Protein AF-A0A261AV90-F1 (afdb_monomer_lite)

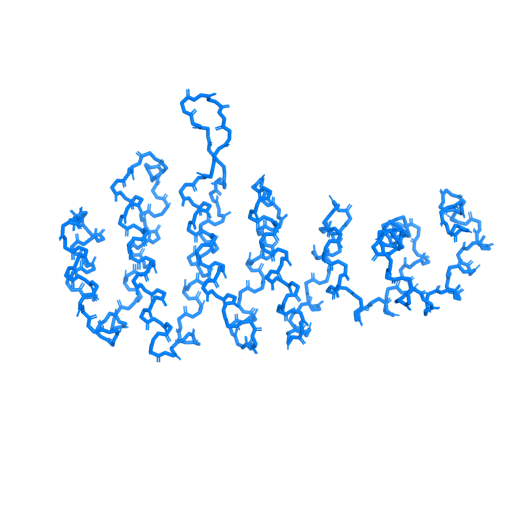Foldseek 3Di:
DPVLLCCCLPVLPLVCLVVLLVDALVSLVPDVPVSLVSLLVLLPDPCNQVDPSSLSSNVSNLVSNLVSCVVVVPCLVCLLSLLVSLLSLLVDAQWDQDPVRDTDGTSSVVSNLSSLVSLLVVLQDQSSCLSNVVSLLSQCPHPDPVSVVSSLVSVLSSLVRHLVSCVVVVVSLLVSVLVPPLSSVSSCLVVVVVCLVVCPPLVCVVSVLSNQVSCVVVVNCVSCPSNLVSLVVLLPDPSCPVCNVSSVD

Structure (mmCIF, N/CA/C/O backbone):
data_AF-A0A261AV90-F1
#
_entry.id   AF-A0A261AV90-F1
#
loop_
_atom_site.group_PDB
_atom_site.id
_atom_site.type_symbol
_atom_site.label_atom_id
_atom_site.label_alt_id
_atom_site.label_comp_id
_atom_site.label_asym_id
_atom_site.label_entity_id
_atom_site.label_seq_id
_atom_site.pdbx_PDB_ins_code
_atom_site.Cartn_x
_atom_site.Cartn_y
_atom_site.Cartn_z
_atom_site.occupancy
_atom_site.B_iso_or_equiv
_atom_site.auth_seq_id
_atom_site.auth_comp_id
_atom_site.auth_asym_id
_atom_site.auth_atom_id
_atom_site.pdbx_PDB_model_num
ATOM 1 N N . MET A 1 1 ? 6.396 -7.176 -24.134 1.00 81.56 1 MET A N 1
ATOM 2 C CA . MET A 1 1 ? 6.783 -6.030 -23.289 1.00 81.56 1 MET A CA 1
ATOM 3 C C . MET A 1 1 ? 7.301 -4.964 -24.233 1.00 81.56 1 MET A C 1
ATOM 5 O O . MET A 1 1 ? 8.037 -5.323 -25.149 1.00 81.56 1 MET A O 1
ATOM 9 N N . HIS A 1 2 ? 6.942 -3.688 -24.060 1.00 88.69 2 HIS A N 1
ATOM 10 C CA . HIS A 1 2 ? 7.476 -2.623 -24.920 1.00 88.69 2 HIS A CA 1
ATOM 11 C C . HIS A 1 2 ? 9.018 -2.593 -24.867 1.00 88.69 2 HIS A C 1
ATOM 13 O O . HIS A 1 2 ? 9.608 -2.718 -23.793 1.00 88.69 2 HIS A O 1
ATOM 19 N N . TYR A 1 3 ? 9.695 -2.405 -26.005 1.00 90.38 3 TYR A N 1
ATOM 20 C CA . TYR A 1 3 ? 11.158 -2.551 -26.076 1.00 90.38 3 TYR A CA 1
ATOM 21 C C . TYR A 1 3 ? 11.912 -1.585 -25.141 1.00 90.38 3 TYR A C 1
ATOM 23 O O . TYR A 1 3 ? 12.926 -1.963 -24.561 1.00 90.38 3 TYR A O 1
ATOM 31 N N . LEU A 1 4 ? 11.404 -0.360 -24.935 1.00 91.69 4 LEU A N 1
ATOM 32 C CA . LEU A 1 4 ? 11.990 0.603 -23.986 1.00 91.69 4 LEU A CA 1
ATOM 33 C C . LEU A 1 4 ? 11.856 0.153 -22.524 1.00 91.69 4 LEU A C 1
ATOM 35 O O . LEU A 1 4 ? 12.792 0.348 -21.751 1.00 91.69 4 LEU A O 1
ATOM 39 N N . LEU A 1 5 ? 10.739 -0.491 -22.158 1.00 91.75 5 LEU A N 1
ATOM 40 C CA . LEU A 1 5 ? 10.582 -1.101 -20.833 1.00 91.75 5 LEU A CA 1
ATOM 41 C C . LEU A 1 5 ? 11.574 -2.250 -20.663 1.00 91.75 5 LEU A C 1
ATOM 43 O O . LEU A 1 5 ? 12.240 -2.321 -19.639 1.00 91.75 5 LEU A O 1
ATOM 47 N N . SER A 1 6 ? 11.756 -3.077 -21.695 1.00 92.31 6 SER A N 1
ATOM 48 C CA . SER A 1 6 ? 12.749 -4.156 -21.672 1.00 92.31 6 SER A CA 1
ATOM 49 C C . SER A 1 6 ? 14.182 -3.627 -21.520 1.00 92.31 6 SER A C 1
ATOM 51 O O . SER A 1 6 ? 14.956 -4.156 -20.726 1.00 92.31 6 SER A O 1
ATOM 53 N N . ARG A 1 7 ? 14.548 -2.533 -22.202 1.00 93.00 7 ARG A N 1
ATOM 54 C CA . ARG A 1 7 ? 15.871 -1.896 -22.044 1.00 93.00 7 ARG A CA 1
ATOM 55 C C . ARG A 1 7 ? 16.085 -1.325 -20.638 1.00 93.00 7 ARG A C 1
ATOM 57 O O . ARG A 1 7 ? 17.188 -1.425 -20.106 1.00 93.00 7 ARG A O 1
ATOM 64 N N . LEU A 1 8 ? 15.051 -0.768 -20.009 1.00 93.31 8 LEU A N 1
ATOM 65 C CA . LEU A 1 8 ? 15.139 -0.325 -18.613 1.00 93.31 8 LEU A CA 1
ATOM 66 C C . LEU A 1 8 ? 15.245 -1.513 -17.652 1.00 93.31 8 LEU A C 1
ATOM 68 O O . LEU A 1 8 ? 16.189 -1.582 -16.868 1.00 93.31 8 LEU A O 1
ATOM 72 N N . LEU A 1 9 ? 14.319 -2.465 -17.748 1.00 93.12 9 LEU A N 1
ATOM 73 C CA . LEU A 1 9 ? 14.183 -3.575 -16.807 1.00 93.12 9 LEU A CA 1
ATOM 74 C C . LEU A 1 9 ? 15.261 -4.642 -16.953 1.00 93.12 9 LEU A C 1
ATOM 76 O O . LEU A 1 9 ? 15.616 -5.240 -15.954 1.00 93.12 9 LEU A O 1
ATOM 80 N N . HIS A 1 10 ? 15.826 -4.875 -18.135 1.00 93.81 10 HIS A N 1
ATOM 81 C CA . HIS A 1 10 ? 16.851 -5.911 -18.320 1.00 93.81 10 HIS A CA 1
ATOM 82 C C . HIS A 1 10 ? 18.255 -5.336 -18.493 1.00 93.81 10 HIS A C 1
ATOM 84 O O . HIS A 1 10 ? 19.224 -5.950 -18.063 1.00 93.81 10 HIS A O 1
ATOM 90 N N . GLN A 1 11 ? 18.383 -4.154 -19.103 1.00 93.56 11 GLN A N 1
ATOM 91 C CA . GLN A 1 11 ? 19.690 -3.568 -19.432 1.00 93.56 11 GLN A CA 1
ATOM 92 C C . GLN A 1 11 ? 20.042 -2.348 -18.574 1.00 93.56 11 GLN A C 1
ATOM 94 O O . GLN A 1 11 ? 21.123 -1.789 -18.745 1.00 93.56 11 GLN A O 1
ATOM 99 N N . ARG A 1 12 ? 19.149 -1.915 -17.670 1.00 95.62 12 ARG A N 1
ATOM 100 C CA . ARG A 1 12 ? 19.352 -0.760 -16.776 1.00 95.62 12 ARG A CA 1
ATOM 101 C C . ARG A 1 12 ? 19.681 0.547 -17.504 1.00 95.62 12 ARG A C 1
ATOM 103 O O . ARG A 1 12 ? 20.342 1.436 -16.969 1.00 95.62 12 ARG A O 1
ATOM 110 N N . GLN A 1 13 ? 19.209 0.689 -18.740 1.00 93.62 13 GLN A N 1
ATOM 111 C CA . GLN A 1 13 ? 19.537 1.832 -19.590 1.00 93.62 13 GLN A CA 1
ATOM 112 C C . GLN A 1 13 ? 18.653 3.042 -19.279 1.00 93.62 13 GLN A C 1
ATOM 114 O O . GLN A 1 13 ? 17.671 3.307 -19.963 1.00 93.62 13 GLN A O 1
ATOM 119 N N . LEU A 1 14 ? 19.017 3.806 -18.248 1.00 94.00 14 LEU A N 1
ATOM 120 C CA . LEU A 1 14 ? 18.245 4.967 -17.780 1.00 94.00 14 LEU A CA 1
ATOM 121 C C . LEU A 1 14 ? 18.067 6.073 -18.834 1.00 94.00 14 LEU A C 1
ATOM 123 O O . LEU A 1 14 ? 17.081 6.809 -18.792 1.00 94.00 14 LEU A O 1
ATOM 127 N N . ASN A 1 15 ? 18.974 6.179 -19.809 1.00 92.69 15 ASN A N 1
ATOM 128 C CA . ASN A 1 15 ? 18.906 7.177 -20.882 1.00 92.69 15 ASN A CA 1
ATOM 129 C C . ASN A 1 15 ? 17.676 7.022 -21.796 1.00 92.69 15 ASN A C 1
ATOM 131 O O . ASN A 1 15 ? 17.306 7.972 -22.483 1.00 92.69 15 ASN A O 1
ATOM 135 N N . VAL A 1 16 ? 17.021 5.857 -21.800 1.00 92.50 16 VAL A N 1
ATOM 136 C CA . VAL A 1 16 ? 15.813 5.626 -22.606 1.00 92.50 16 VAL A CA 1
ATOM 137 C C . VAL A 1 16 ? 14.524 6.075 -21.911 1.00 92.50 16 VAL A C 1
ATOM 139 O O . VAL A 1 16 ? 13.461 6.058 -22.529 1.00 92.50 16 VAL A O 1
ATOM 142 N N . SER A 1 17 ? 14.603 6.504 -20.647 1.00 91.62 17 SER A N 1
ATOM 143 C CA . SER A 1 17 ? 13.450 6.948 -19.853 1.00 91.62 17 SER A CA 1
ATOM 144 C C . SER A 1 17 ? 12.681 8.088 -20.521 1.00 91.62 17 SER A C 1
ATOM 146 O O . SER A 1 17 ? 11.469 7.989 -20.676 1.00 91.62 17 SER A O 1
ATOM 148 N N . ALA A 1 18 ? 13.371 9.117 -21.021 1.00 91.38 18 ALA A N 1
ATOM 149 C CA . ALA A 1 18 ? 12.735 10.237 -21.717 1.00 91.38 18 ALA A CA 1
ATOM 150 C C . ALA A 1 18 ? 11.929 9.783 -22.948 1.00 91.38 18 ALA A C 1
ATOM 152 O O . ALA A 1 18 ? 10.829 10.270 -23.189 1.00 91.38 18 ALA A O 1
ATOM 153 N N . GLN A 1 19 ? 12.444 8.802 -23.697 1.00 92.75 19 GLN A N 1
ATOM 154 C CA . GLN A 1 19 ? 11.728 8.228 -24.839 1.00 92.75 19 GLN A CA 1
ATOM 155 C C . GLN A 1 19 ? 10.510 7.421 -24.383 1.00 92.75 19 GLN A C 1
ATOM 157 O O . GLN A 1 19 ? 9.462 7.495 -25.017 1.00 92.75 19 GLN A O 1
ATOM 162 N N . LEU A 1 20 ? 10.621 6.691 -23.267 1.00 92.44 20 LEU A N 1
ATOM 163 C CA . LEU A 1 20 ? 9.521 5.900 -22.714 1.00 92.44 20 LEU A CA 1
ATOM 164 C C . LEU A 1 20 ? 8.314 6.774 -22.340 1.00 92.44 20 LEU A C 1
ATOM 166 O O . LEU A 1 20 ? 7.176 6.351 -22.538 1.00 92.44 20 LEU A O 1
ATOM 170 N N . PHE A 1 21 ? 8.538 7.989 -21.834 1.00 92.44 21 PHE A N 1
ATOM 171 C CA . PHE A 1 21 ? 7.447 8.912 -21.502 1.00 92.44 21 PHE A CA 1
ATOM 172 C C . PHE A 1 21 ? 6.707 9.463 -22.730 1.00 92.44 21 PHE A C 1
ATOM 174 O O . PHE A 1 21 ? 5.552 9.857 -22.590 1.00 92.44 21 PHE A O 1
ATOM 181 N N . ASN A 1 22 ? 7.312 9.406 -23.920 1.00 93.00 22 ASN A N 1
ATOM 182 C CA . ASN A 1 22 ? 6.669 9.787 -25.182 1.00 93.00 22 ASN A CA 1
ATOM 183 C C . ASN A 1 22 ? 5.894 8.633 -25.847 1.00 93.00 22 ASN A C 1
ATOM 185 O O . ASN A 1 22 ? 5.161 8.866 -26.806 1.00 93.00 22 ASN A O 1
ATOM 189 N N . VAL A 1 23 ? 6.051 7.393 -25.369 1.00 92.62 23 VAL A N 1
ATOM 190 C CA . VAL A 1 23 ? 5.293 6.231 -25.868 1.00 92.62 23 VAL A CA 1
ATOM 191 C C . VAL A 1 23 ? 3.823 6.382 -25.495 1.00 92.62 23 VAL A C 1
ATOM 193 O O . VAL A 1 23 ? 3.517 6.793 -24.374 1.00 92.62 23 VAL A O 1
ATOM 196 N N . SER A 1 24 ? 2.904 6.007 -26.388 1.00 93.56 24 SER A N 1
ATOM 197 C CA . SER A 1 24 ? 1.472 6.075 -26.094 1.00 93.56 24 SER A CA 1
ATOM 198 C C . SER A 1 24 ? 1.104 5.217 -24.875 1.00 93.56 24 SER A C 1
ATOM 200 O O . SER A 1 24 ? 1.705 4.174 -24.615 1.00 93.56 24 SER A O 1
ATOM 202 N N . HIS A 1 25 ? 0.109 5.645 -24.097 1.00 94.44 25 HIS A N 1
ATOM 203 C CA . HIS A 1 25 ? -0.311 4.883 -22.916 1.00 94.44 25 HIS A CA 1
ATOM 204 C C . HIS A 1 25 ? -0.860 3.495 -23.279 1.00 94.44 25 HIS A C 1
ATOM 206 O O . HIS A 1 25 ? -0.642 2.551 -22.526 1.00 94.44 25 HIS A O 1
ATOM 212 N N . TYR A 1 26 ? -1.495 3.358 -24.447 1.00 90.94 26 TYR A N 1
ATOM 213 C CA . TYR A 1 26 ? -1.977 2.076 -24.962 1.00 90.94 26 TYR A CA 1
ATOM 214 C C . TYR A 1 26 ? -0.827 1.117 -25.292 1.00 90.94 26 TYR A C 1
ATOM 216 O O . TYR A 1 26 ? -0.883 -0.051 -24.919 1.00 90.94 26 TYR A O 1
ATOM 224 N N . ASP A 1 27 ? 0.257 1.609 -25.898 1.00 90.56 27 ASP A N 1
ATOM 225 C CA . ASP A 1 27 ? 1.422 0.771 -26.210 1.00 90.56 27 ASP A CA 1
ATOM 226 C C . ASP A 1 27 ? 2.155 0.312 -24.945 1.00 90.56 27 ASP A C 1
ATOM 228 O O . ASP A 1 27 ? 2.686 -0.797 -24.907 1.00 90.56 27 ASP A O 1
ATOM 232 N N . VAL A 1 28 ? 2.156 1.125 -23.881 1.00 90.56 28 VAL A N 1
ATOM 233 C CA . VAL A 1 28 ? 2.741 0.743 -22.584 1.00 90.56 28 VAL A CA 1
ATOM 234 C C . VAL A 1 28 ? 2.012 -0.459 -21.973 1.00 90.56 28 VAL A C 1
ATOM 236 O O . VAL A 1 28 ? 2.674 -1.338 -21.425 1.00 90.56 28 VAL A O 1
ATOM 239 N N . ILE A 1 29 ? 0.681 -0.529 -22.090 1.00 88.69 29 ILE A N 1
ATOM 240 C CA . ILE A 1 29 ? -0.130 -1.561 -21.419 1.00 88.69 29 ILE A CA 1
ATOM 241 C C . ILE A 1 29 ? -0.258 -2.887 -22.195 1.00 88.69 29 ILE A C 1
ATOM 243 O O . ILE A 1 29 ? -0.794 -3.854 -21.657 1.00 88.69 29 ILE A O 1
ATOM 247 N N . THR A 1 30 ? 0.258 -2.979 -23.429 1.00 83.38 30 THR A N 1
ATOM 248 C CA . THR A 1 30 ? 0.101 -4.168 -24.302 1.00 83.38 30 THR A CA 1
ATOM 249 C C . THR A 1 30 ? 0.730 -5.467 -23.770 1.00 83.38 30 THR A C 1
ATOM 251 O O . THR A 1 30 ? 0.329 -6.542 -24.206 1.00 83.38 30 THR A O 1
ATOM 254 N N . ASP A 1 31 ? 1.681 -5.411 -22.827 1.00 77.62 31 ASP A N 1
ATOM 255 C CA . ASP A 1 31 ? 2.225 -6.597 -22.137 1.00 77.62 31 ASP A CA 1
ATOM 256 C C . ASP A 1 31 ? 2.758 -6.236 -20.737 1.00 77.62 31 ASP A C 1
ATOM 258 O O . ASP A 1 31 ? 3.964 -6.068 -20.501 1.00 77.62 31 ASP A O 1
ATOM 262 N N . MET A 1 32 ? 1.816 -6.065 -19.810 1.00 85.75 32 MET A N 1
ATOM 263 C CA . MET A 1 32 ? 2.083 -5.673 -18.424 1.00 85.75 32 MET A CA 1
ATOM 264 C C . MET A 1 32 ? 2.536 -6.839 -17.547 1.00 85.75 32 MET A C 1
ATOM 266 O O . MET A 1 32 ? 3.341 -6.624 -16.646 1.00 85.75 32 MET A O 1
ATOM 270 N N . SER A 1 33 ? 2.088 -8.069 -17.813 1.00 87.31 33 SER A N 1
ATOM 271 C CA . SER A 1 33 ? 2.400 -9.235 -16.974 1.00 87.31 33 SER A CA 1
ATOM 272 C C . SER A 1 33 ? 3.902 -9.511 -16.906 1.00 87.31 33 SER A C 1
ATOM 274 O O . SER A 1 33 ? 4.454 -9.696 -15.818 1.00 87.31 33 SER A O 1
ATOM 276 N N . ASN A 1 34 ? 4.591 -9.455 -18.050 1.00 89.75 34 ASN A N 1
ATOM 277 C CA . ASN A 1 34 ? 6.048 -9.587 -18.085 1.00 89.75 34 ASN A CA 1
ATOM 278 C C . ASN A 1 34 ? 6.729 -8.404 -17.387 1.00 89.75 34 ASN A C 1
ATOM 280 O O . ASN A 1 34 ? 7.720 -8.582 -16.687 1.00 89.75 34 ASN A O 1
ATOM 284 N N . THR A 1 35 ? 6.173 -7.198 -17.532 1.00 94.00 35 THR A N 1
ATOM 285 C CA . THR A 1 35 ? 6.734 -5.978 -16.933 1.00 94.00 35 THR A CA 1
ATOM 286 C C . THR A 1 35 ? 6.671 -6.038 -15.408 1.00 94.00 35 THR A C 1
ATOM 288 O O . THR A 1 35 ? 7.675 -5.781 -14.750 1.00 94.00 35 THR A O 1
ATOM 291 N N . PHE A 1 36 ? 5.532 -6.442 -14.841 1.00 95.00 36 PHE A N 1
ATOM 292 C CA . PHE A 1 36 ? 5.375 -6.641 -13.400 1.00 95.00 36 PHE A CA 1
ATOM 293 C C . PHE A 1 36 ? 6.253 -7.773 -12.865 1.00 95.00 36 PHE A C 1
ATOM 295 O O . PHE A 1 36 ? 6.812 -7.643 -11.779 1.00 95.00 36 PHE A O 1
ATOM 302 N N . SER A 1 37 ? 6.419 -8.856 -13.628 1.00 95.06 37 SER A N 1
ATOM 303 C CA . SER A 1 37 ? 7.285 -9.974 -13.231 1.00 95.06 37 SER A CA 1
ATOM 304 C C . SER A 1 37 ? 8.741 -9.524 -13.093 1.00 95.06 37 SER A C 1
ATOM 306 O O . SER A 1 37 ? 9.314 -9.646 -12.011 1.00 95.06 37 SER A O 1
ATOM 308 N N . SER A 1 38 ? 9.301 -8.887 -14.126 1.00 95.56 38 SER A N 1
ATOM 309 C CA . SER A 1 38 ? 10.662 -8.336 -14.079 1.00 95.56 38 SER A CA 1
ATOM 310 C C . SER A 1 38 ? 10.814 -7.243 -13.016 1.00 95.56 38 SER A C 1
ATOM 312 O O . SER A 1 38 ? 11.857 -7.138 -12.381 1.00 95.56 38 SER A O 1
ATOM 314 N N . LEU A 1 39 ? 9.782 -6.425 -12.786 1.00 96.31 39 LEU A N 1
ATOM 315 C CA . LEU A 1 39 ? 9.800 -5.401 -11.739 1.00 96.31 39 LEU A CA 1
ATOM 316 C C . LEU A 1 39 ? 9.969 -6.024 -10.344 1.00 96.31 39 LEU A C 1
ATOM 318 O O . LEU A 1 39 ? 10.809 -5.569 -9.568 1.00 96.31 39 LEU A O 1
ATOM 322 N N . LYS A 1 40 ? 9.204 -7.080 -10.037 1.00 97.25 40 LYS A N 1
ATOM 323 C CA . LYS A 1 40 ? 9.284 -7.787 -8.751 1.00 97.25 40 LYS A CA 1
ATOM 324 C C . LYS A 1 40 ? 10.637 -8.460 -8.543 1.00 97.25 40 LYS A C 1
ATOM 326 O O . LYS A 1 40 ? 11.158 -8.412 -7.434 1.00 97.25 40 LYS A O 1
ATOM 331 N N . GLU A 1 41 ? 11.234 -9.026 -9.594 1.00 97.31 41 GLU A N 1
ATOM 332 C CA . GLU A 1 41 ? 12.590 -9.591 -9.523 1.00 97.31 41 GLU A CA 1
ATOM 333 C C . GLU A 1 41 ? 13.616 -8.553 -9.048 1.00 97.31 41 GLU A C 1
ATOM 335 O O . GLU A 1 41 ? 14.454 -8.856 -8.200 1.00 97.31 41 GLU A O 1
ATOM 340 N N . ILE A 1 42 ? 13.522 -7.315 -9.545 1.00 97.62 42 ILE A N 1
ATOM 341 C CA . ILE A 1 42 ? 14.416 -6.223 -9.138 1.00 97.62 42 ILE A CA 1
ATOM 342 C C . ILE A 1 42 ? 14.128 -5.788 -7.697 1.00 97.62 42 ILE A C 1
ATOM 344 O O . ILE A 1 42 ? 15.060 -5.669 -6.909 1.00 97.62 42 ILE A O 1
ATOM 348 N N . ILE A 1 43 ? 12.855 -5.580 -7.339 1.00 97.38 43 ILE A N 1
ATOM 349 C CA . ILE A 1 43 ? 12.435 -5.145 -5.991 1.00 97.38 43 ILE A CA 1
ATOM 350 C C . ILE A 1 43 ? 12.885 -6.135 -4.908 1.00 97.38 43 ILE A C 1
ATOM 352 O O . ILE A 1 43 ? 13.254 -5.727 -3.804 1.00 97.38 43 ILE A O 1
ATOM 356 N N . ASN A 1 44 ? 12.862 -7.429 -5.224 1.00 97.69 44 ASN A N 1
ATOM 357 C CA . ASN A 1 44 ? 13.221 -8.503 -4.304 1.00 97.69 44 ASN A CA 1
ATOM 358 C C . ASN A 1 44 ? 14.716 -8.820 -4.263 1.00 97.69 44 ASN A C 1
ATOM 360 O O . ASN A 1 44 ? 15.143 -9.631 -3.439 1.00 97.69 44 ASN A O 1
ATOM 364 N N . ALA A 1 45 ? 15.524 -8.207 -5.129 1.00 97.19 45 ALA A N 1
ATOM 365 C CA . ALA A 1 45 ? 16.957 -8.430 -5.118 1.00 97.19 45 ALA A CA 1
ATOM 366 C C . ALA A 1 45 ? 17.561 -7.915 -3.794 1.00 97.19 45 ALA A C 1
ATOM 368 O O . ALA A 1 45 ? 17.338 -6.760 -3.429 1.00 97.19 45 ALA A O 1
ATOM 369 N N . PRO A 1 46 ? 18.406 -8.697 -3.094 1.00 95.56 46 PRO A N 1
ATOM 370 C CA . PRO A 1 46 ? 19.056 -8.241 -1.860 1.00 95.56 46 PRO A CA 1
ATOM 371 C C . PRO A 1 46 ? 19.921 -6.984 -2.045 1.00 95.56 46 PRO A C 1
ATOM 373 O O . PRO A 1 46 ? 20.142 -6.231 -1.102 1.00 95.56 46 PRO A O 1
ATOM 376 N N . SER A 1 47 ? 20.407 -6.746 -3.266 1.00 95.69 47 SER A N 1
ATOM 377 C CA . SER A 1 47 ? 21.169 -5.553 -3.644 1.00 95.69 47 SER A CA 1
ATOM 378 C C . SER A 1 47 ? 20.305 -4.316 -3.893 1.00 95.69 47 SER A C 1
ATOM 380 O O . SER A 1 47 ? 20.845 -3.222 -4.038 1.00 95.69 47 SER A O 1
ATOM 382 N N . TYR A 1 48 ? 18.980 -4.454 -3.976 1.00 97.00 48 TYR A N 1
ATOM 383 C CA . TYR A 1 48 ? 18.0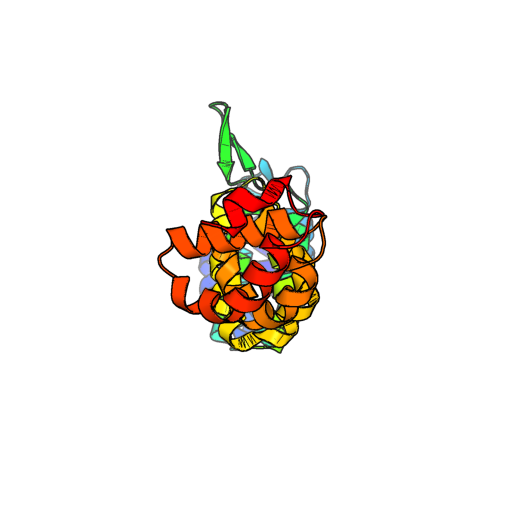84 -3.357 -4.333 1.00 97.00 48 TYR A CA 1
ATOM 384 C C . TYR A 1 48 ? 18.207 -2.132 -3.405 1.00 97.00 48 TYR A C 1
ATOM 386 O O . TYR A 1 48 ? 18.346 -1.019 -3.923 1.00 97.00 48 TYR A O 1
ATOM 394 N N . PRO A 1 49 ? 18.274 -2.274 -2.061 1.00 94.56 49 PRO A N 1
ATOM 395 C CA . PRO A 1 49 ? 18.397 -1.120 -1.166 1.00 94.56 49 PRO A CA 1
ATOM 396 C C . PRO A 1 49 ? 19.668 -0.282 -1.372 1.00 94.56 49 PRO A C 1
ATOM 398 O O . PRO A 1 49 ? 19.672 0.906 -1.060 1.00 94.56 49 PRO A O 1
ATOM 401 N N . SER A 1 50 ? 20.738 -0.865 -1.921 1.00 93.94 50 SER A N 1
ATOM 402 C CA . SER A 1 50 ? 22.013 -0.177 -2.169 1.00 93.94 50 SER A CA 1
ATOM 403 C C . SER A 1 50 ? 22.254 0.173 -3.643 1.00 93.94 50 SER A C 1
ATOM 405 O O . SER A 1 50 ? 23.108 1.010 -3.947 1.00 93.94 50 SER A O 1
ATOM 407 N N . ASN A 1 51 ? 21.496 -0.409 -4.575 1.00 96.12 51 ASN A N 1
ATOM 408 C CA . ASN A 1 51 ? 21.655 -0.178 -6.006 1.00 96.12 51 ASN A CA 1
ATOM 409 C C . ASN A 1 51 ? 20.775 0.981 -6.512 1.00 96.12 51 ASN A C 1
ATOM 411 O O . ASN A 1 51 ? 19.626 0.794 -6.908 1.00 96.12 51 ASN A O 1
ATOM 415 N N . LYS A 1 52 ? 21.355 2.186 -6.590 1.00 95.50 52 LYS A N 1
ATOM 416 C CA . LYS A 1 52 ? 20.671 3.402 -7.080 1.00 95.50 52 LYS A CA 1
ATOM 417 C C . LYS A 1 52 ? 20.137 3.291 -8.513 1.00 95.50 52 LYS A C 1
ATOM 419 O O . LYS A 1 52 ? 19.160 3.959 -8.857 1.00 95.50 52 LYS A O 1
ATOM 424 N N . VAL A 1 53 ? 20.776 2.480 -9.357 1.00 97.12 53 VAL A N 1
ATOM 425 C CA . VAL A 1 53 ? 20.332 2.278 -10.742 1.00 97.12 53 VAL A CA 1
ATOM 426 C C . VAL A 1 53 ? 19.053 1.449 -10.757 1.00 97.12 53 VAL A C 1
ATOM 428 O O . VAL A 1 53 ? 18.094 1.838 -11.418 1.00 97.12 53 VAL A O 1
ATOM 431 N N . ASP A 1 54 ? 19.011 0.363 -9.983 1.00 97.50 54 ASP A N 1
ATOM 432 C CA . ASP A 1 54 ? 17.809 -0.464 -9.834 1.00 97.50 54 ASP A CA 1
ATOM 433 C C . ASP A 1 54 ? 16.652 0.350 -9.249 1.00 97.50 54 ASP A C 1
ATOM 435 O O . ASP A 1 54 ? 15.547 0.305 -9.783 1.00 97.50 54 ASP A O 1
ATOM 439 N N . GLN A 1 55 ? 16.920 1.159 -8.219 1.00 97.06 55 GLN A N 1
ATOM 440 C CA . GLN A 1 55 ? 15.933 2.067 -7.621 1.00 97.06 55 GLN A CA 1
ATOM 441 C C . GLN A 1 55 ? 15.350 3.024 -8.663 1.00 97.06 55 GLN A C 1
ATOM 443 O O . GLN A 1 55 ? 14.136 3.106 -8.823 1.00 97.06 55 GLN A O 1
ATOM 448 N N . SER A 1 56 ? 16.212 3.678 -9.448 1.00 97.75 56 SER A N 1
ATOM 449 C CA . SER A 1 56 ? 15.777 4.593 -10.510 1.00 97.75 56 SER A CA 1
ATOM 450 C C . SER A 1 56 ? 14.946 3.880 -11.582 1.00 97.75 56 SER A C 1
ATOM 452 O O . SER A 1 56 ? 13.946 4.420 -12.048 1.00 97.75 56 SER A O 1
ATOM 454 N N . VAL A 1 57 ? 15.332 2.658 -11.974 1.00 97.50 57 VAL A N 1
ATOM 455 C CA . VAL A 1 57 ? 14.560 1.847 -12.928 1.00 97.50 57 VAL A CA 1
ATOM 456 C C . VAL A 1 57 ? 13.171 1.543 -12.378 1.00 97.50 57 VAL A C 1
ATOM 458 O O . VAL A 1 57 ? 12.189 1.760 -13.087 1.00 97.50 57 VAL A O 1
ATOM 461 N N . VAL A 1 58 ? 13.076 1.071 -11.134 1.00 97.88 58 VAL A N 1
ATOM 462 C CA . VAL A 1 58 ? 11.794 0.717 -10.513 1.00 97.88 58 VAL A CA 1
ATOM 463 C C . VAL A 1 58 ? 10.889 1.942 -10.394 1.00 97.88 58 VAL A C 1
ATOM 465 O O . VAL A 1 58 ? 9.733 1.873 -10.806 1.00 97.88 58 VAL A O 1
ATOM 468 N N . GLU A 1 59 ? 11.411 3.079 -9.927 1.00 97.25 59 GLU A N 1
ATOM 469 C CA . GLU A 1 59 ? 10.653 4.332 -9.823 1.00 97.25 59 GLU A CA 1
ATOM 470 C C . GLU A 1 59 ? 10.104 4.793 -11.181 1.00 97.25 59 GLU A C 1
ATOM 472 O O . GLU A 1 59 ? 8.914 5.080 -11.312 1.00 97.25 59 GLU A O 1
ATOM 477 N N . ILE A 1 60 ? 10.948 4.813 -12.219 1.00 96.81 60 ILE A N 1
ATOM 478 C CA . ILE A 1 60 ? 10.549 5.219 -13.574 1.00 96.81 60 ILE A CA 1
ATOM 479 C C . ILE A 1 60 ? 9.475 4.282 -14.126 1.00 96.81 60 ILE A C 1
ATOM 481 O O . ILE A 1 60 ? 8.493 4.743 -14.714 1.00 96.81 60 ILE A O 1
ATOM 485 N N . VAL A 1 61 ? 9.655 2.970 -13.955 1.00 96.31 61 VAL A N 1
ATOM 486 C CA . VAL A 1 61 ? 8.707 1.974 -14.458 1.00 96.31 61 VAL A CA 1
ATOM 487 C C . VAL A 1 61 ? 7.376 2.106 -13.725 1.00 96.31 61 VAL A C 1
ATOM 489 O O . VAL A 1 61 ? 6.357 2.247 -14.393 1.00 96.31 61 VAL A O 1
ATOM 492 N N . ILE A 1 62 ? 7.356 2.168 -12.392 1.00 96.94 62 ILE A N 1
ATOM 493 C CA . ILE A 1 62 ? 6.115 2.335 -11.617 1.00 96.94 62 ILE A CA 1
ATOM 494 C C . ILE A 1 62 ? 5.399 3.634 -11.987 1.00 96.94 62 ILE A C 1
ATOM 496 O O . ILE A 1 62 ? 4.195 3.605 -12.256 1.00 96.94 62 ILE A O 1
ATOM 500 N N . ALA A 1 63 ? 6.118 4.755 -12.085 1.00 96.44 63 ALA A N 1
ATOM 501 C CA . ALA A 1 63 ? 5.539 6.029 -12.506 1.00 96.44 63 ALA A CA 1
ATOM 502 C C . ALA A 1 63 ? 4.925 5.938 -13.912 1.00 96.44 63 ALA A C 1
ATOM 504 O O . ALA A 1 63 ? 3.826 6.444 -14.154 1.00 96.44 63 ALA A O 1
ATOM 505 N N . ARG A 1 64 ? 5.595 5.253 -14.849 1.00 95.88 64 ARG A N 1
ATOM 506 C CA . ARG A 1 64 ? 5.071 5.075 -16.207 1.00 95.88 64 ARG A CA 1
ATOM 507 C C . ARG A 1 64 ? 3.849 4.161 -16.237 1.00 95.88 64 ARG A C 1
ATOM 509 O O . ARG A 1 64 ? 2.881 4.495 -16.921 1.00 95.88 64 ARG A O 1
ATOM 516 N N . LEU A 1 65 ? 3.880 3.043 -15.513 1.00 95.81 65 LEU A N 1
ATOM 517 C CA . LEU A 1 65 ? 2.785 2.074 -15.473 1.00 95.81 65 LEU A CA 1
ATOM 518 C C . LEU A 1 65 ? 1.533 2.673 -14.834 1.00 95.81 65 LEU A C 1
ATOM 520 O O . LEU A 1 65 ? 0.461 2.631 -15.433 1.00 95.81 65 LEU A O 1
ATOM 524 N N . THR A 1 66 ? 1.670 3.294 -13.663 1.00 96.31 66 THR A N 1
ATOM 525 C CA . THR A 1 66 ? 0.551 3.946 -12.963 1.00 96.31 66 THR A CA 1
ATOM 526 C C . THR A 1 66 ? -0.044 5.091 -13.785 1.00 96.31 66 THR A C 1
ATOM 528 O O . THR A 1 66 ? -1.266 5.218 -13.859 1.00 96.31 66 THR A O 1
ATOM 531 N N . ALA A 1 67 ? 0.785 5.875 -14.488 1.00 96.12 67 ALA A N 1
ATOM 532 C CA . ALA A 1 67 ? 0.297 6.878 -15.431 1.00 96.12 67 ALA A CA 1
ATOM 533 C C . ALA A 1 67 ? -0.478 6.244 -16.596 1.00 96.12 67 ALA A C 1
ATOM 535 O O . ALA A 1 67 ? -1.586 6.677 -16.888 1.00 96.12 67 ALA A O 1
ATOM 536 N N . ALA A 1 68 ? 0.056 5.207 -17.246 1.00 95.75 68 ALA A N 1
ATOM 537 C CA . ALA A 1 68 ? -0.629 4.553 -18.359 1.00 95.75 68 ALA A CA 1
ATOM 538 C C . ALA A 1 68 ? -1.968 3.924 -17.948 1.00 95.75 68 ALA A C 1
ATOM 540 O O . ALA A 1 68 ? -2.961 4.109 -18.648 1.00 95.75 68 ALA A O 1
ATOM 541 N N . ILE A 1 69 ? -2.024 3.259 -16.793 1.00 96.38 69 ILE A N 1
ATOM 542 C CA . ILE A 1 69 ? -3.260 2.681 -16.247 1.00 96.38 69 ILE A CA 1
ATOM 543 C C . ILE A 1 69 ? -4.306 3.772 -15.989 1.00 96.38 69 ILE A C 1
ATOM 545 O O . ILE A 1 69 ? -5.471 3.616 -16.358 1.00 96.38 69 ILE A O 1
ATOM 549 N N . ARG A 1 70 ? -3.891 4.898 -15.397 1.00 95.88 70 ARG A N 1
ATOM 550 C CA . ARG A 1 70 ? -4.782 6.028 -15.119 1.00 95.88 70 ARG A CA 1
ATOM 551 C C . ARG A 1 70 ? -5.324 6.660 -16.400 1.00 95.88 70 ARG A C 1
ATOM 553 O O . ARG A 1 70 ? -6.535 6.803 -16.522 1.00 95.88 70 ARG A O 1
ATOM 560 N N . GLU A 1 71 ? -4.453 7.009 -17.348 1.00 96.06 71 GLU A N 1
ATOM 561 C CA . GLU A 1 71 ? -4.858 7.713 -18.577 1.00 96.06 71 GLU A CA 1
ATOM 562 C C . GLU A 1 71 ? -5.693 6.830 -19.519 1.00 96.06 71 GLU A C 1
ATOM 564 O O . GLU A 1 71 ? -6.508 7.332 -20.286 1.00 96.06 71 GLU A O 1
ATOM 569 N N . THR A 1 72 ? -5.529 5.507 -19.451 1.00 95.62 72 THR A N 1
ATOM 570 C CA . THR A 1 72 ? -6.361 4.554 -20.210 1.00 95.62 72 THR A CA 1
ATOM 571 C C . THR A 1 72 ? -7.633 4.135 -19.470 1.00 95.62 72 THR A C 1
ATOM 573 O O . THR A 1 72 ? -8.453 3.416 -20.035 1.00 95.62 72 THR A O 1
ATOM 576 N N . GLY A 1 73 ? -7.815 4.552 -18.211 1.00 95.19 73 GLY A N 1
ATOM 577 C CA . GLY A 1 73 ? -8.966 4.167 -17.390 1.00 95.19 73 GLY A CA 1
ATOM 578 C C . GLY A 1 73 ? -9.041 2.665 -17.080 1.00 95.19 73 GLY A C 1
ATOM 579 O O . GLY A 1 73 ? -10.120 2.153 -16.796 1.00 95.19 73 GLY A O 1
ATOM 580 N N . SER A 1 74 ? -7.914 1.950 -17.126 1.00 95.44 74 SER A N 1
ATOM 581 C CA . SER A 1 74 ? -7.852 0.479 -17.093 1.00 95.44 74 SER A CA 1
ATOM 582 C C . SER A 1 74 ? -7.552 -0.111 -15.709 1.00 95.44 74 SER A C 1
ATOM 584 O O . SER A 1 74 ? -7.147 -1.266 -15.594 1.00 95.44 74 SER A O 1
ATOM 586 N N . ILE A 1 75 ? -7.760 0.656 -14.631 1.00 96.81 75 ILE A N 1
ATOM 587 C CA . ILE A 1 75 ? -7.397 0.237 -13.266 1.00 96.81 75 ILE A CA 1
ATOM 588 C C . ILE A 1 75 ? -8.000 -1.111 -12.860 1.00 96.81 75 ILE A C 1
ATOM 590 O O . ILE A 1 75 ? -7.320 -1.902 -12.220 1.00 96.81 75 ILE A O 1
ATOM 594 N N . GLU A 1 76 ? -9.237 -1.417 -13.252 1.00 96.25 76 GLU A N 1
ATOM 595 C CA . GLU A 1 76 ? -9.875 -2.688 -12.882 1.00 96.25 76 GLU A CA 1
ATOM 596 C C . GLU A 1 76 ? -9.163 -3.905 -13.477 1.00 96.25 76 GLU A C 1
ATOM 598 O O . GLU A 1 76 ? -9.191 -4.977 -12.880 1.00 96.25 76 GLU A O 1
ATOM 603 N N . SER A 1 77 ? -8.499 -3.733 -14.622 1.00 95.50 77 SER A N 1
ATOM 604 C CA . SER A 1 77 ? -7.747 -4.794 -15.293 1.00 95.50 77 SER A CA 1
ATOM 605 C C . SER A 1 77 ? -6.375 -5.045 -14.672 1.00 95.50 77 SER A C 1
ATOM 607 O O . SER A 1 77 ? -5.844 -6.128 -14.864 1.00 95.50 77 SER A O 1
ATOM 609 N N . TYR A 1 78 ? -5.813 -4.069 -13.948 1.00 96.44 78 TYR A N 1
ATOM 610 C CA . TYR A 1 78 ? -4.431 -4.120 -13.445 1.00 96.44 78 TYR A CA 1
ATOM 611 C C . TYR A 1 78 ? -4.307 -3.922 -11.928 1.00 96.44 78 TYR A C 1
ATOM 613 O O . TYR A 1 78 ? -3.203 -3.915 -11.380 1.00 96.44 78 TYR A O 1
ATOM 621 N N . ALA A 1 79 ? -5.423 -3.724 -11.221 1.00 97.25 79 ALA A N 1
ATOM 622 C CA . ALA A 1 79 ? -5.424 -3.527 -9.776 1.00 97.25 79 ALA A CA 1
ATOM 623 C C . ALA A 1 79 ? -4.861 -4.742 -9.032 1.00 97.25 79 ALA A C 1
ATOM 625 O O . ALA A 1 79 ? -4.179 -4.560 -8.028 1.00 97.25 79 ALA A O 1
ATOM 626 N N . ALA A 1 80 ? -5.120 -5.961 -9.516 1.00 97.44 80 ALA A N 1
ATOM 627 C CA . ALA A 1 80 ? -4.610 -7.179 -8.895 1.00 97.44 80 ALA A CA 1
ATOM 628 C C . ALA A 1 80 ? -3.075 -7.216 -8.920 1.00 97.44 80 ALA A C 1
ATOM 630 O O . ALA A 1 80 ? -2.453 -7.443 -7.888 1.00 97.44 80 ALA A O 1
ATOM 631 N N . GLU A 1 81 ? -2.466 -6.906 -10.060 1.00 97.25 81 GLU A N 1
ATOM 632 C CA . GLU A 1 81 ? -1.019 -6.878 -10.243 1.00 97.25 81 GLU A CA 1
ATOM 633 C C . GLU A 1 81 ? -0.364 -5.733 -9.466 1.00 97.25 81 GLU A C 1
ATOM 635 O O . GLU A 1 81 ? 0.670 -5.937 -8.836 1.00 97.25 81 GLU A O 1
ATOM 640 N N . LEU A 1 82 ? -0.968 -4.540 -9.440 1.00 97.75 82 LEU A N 1
ATOM 641 C CA . LEU A 1 82 ? -0.463 -3.429 -8.623 1.00 97.75 82 LEU A CA 1
ATOM 642 C C . LEU A 1 82 ? -0.514 -3.746 -7.123 1.00 97.75 82 LEU A C 1
ATOM 644 O O . LEU A 1 82 ? 0.411 -3.405 -6.386 1.00 97.75 82 LEU A O 1
ATOM 648 N N . VAL A 1 83 ? -1.591 -4.391 -6.668 1.00 98.19 83 VAL A N 1
ATOM 649 C CA . VAL A 1 83 ? -1.738 -4.834 -5.277 1.00 98.19 83 VAL A CA 1
ATOM 650 C C . VAL A 1 83 ? -0.749 -5.953 -4.950 1.00 98.19 83 VAL A C 1
ATOM 652 O O . VAL A 1 83 ? -0.202 -5.953 -3.853 1.00 98.19 83 VAL A O 1
ATOM 655 N N . ASP A 1 84 ? -0.472 -6.859 -5.887 1.00 98.06 84 ASP A N 1
ATOM 656 C CA . ASP A 1 84 ? 0.543 -7.907 -5.738 1.00 98.06 84 ASP A CA 1
ATOM 657 C C . ASP A 1 84 ? 1.958 -7.316 -5.613 1.00 98.06 84 ASP A C 1
ATOM 659 O O . ASP A 1 84 ? 2.707 -7.687 -4.711 1.00 98.06 84 ASP A O 1
ATOM 663 N N . VAL A 1 85 ? 2.307 -6.314 -6.431 1.00 98.06 85 VAL A N 1
ATOM 664 C CA . VAL A 1 85 ? 3.575 -5.576 -6.278 1.00 98.06 85 VAL A CA 1
ATOM 665 C C . VAL A 1 85 ? 3.633 -4.859 -4.929 1.00 98.06 85 VAL A C 1
ATOM 667 O O . VAL A 1 85 ? 4.662 -4.915 -4.261 1.00 98.06 85 VAL A O 1
ATOM 670 N N . LEU A 1 86 ? 2.548 -4.205 -4.499 1.00 98.50 86 LEU A N 1
ATOM 671 C CA . LEU A 1 86 ? 2.493 -3.576 -3.178 1.00 98.50 86 LEU A CA 1
ATOM 672 C C . LEU A 1 86 ? 2.708 -4.613 -2.066 1.00 98.50 86 LEU A C 1
ATOM 674 O O . LEU A 1 86 ? 3.493 -4.367 -1.156 1.00 98.50 86 LEU A O 1
ATOM 678 N N . ASP A 1 87 ? 2.050 -5.770 -2.139 1.00 97.81 87 ASP A N 1
ATOM 679 C CA . ASP A 1 87 ? 2.200 -6.830 -1.141 1.00 97.81 87 ASP A CA 1
ATOM 680 C C . ASP A 1 87 ? 3.634 -7.363 -1.068 1.00 97.81 87 ASP A C 1
ATOM 682 O O . ASP A 1 87 ? 4.139 -7.619 0.022 1.00 97.81 87 ASP A O 1
ATOM 686 N N . GLU A 1 88 ? 4.300 -7.484 -2.217 1.00 97.19 88 GLU A N 1
ATOM 687 C CA . GLU A 1 88 ? 5.706 -7.867 -2.314 1.00 97.19 88 GLU A CA 1
ATOM 688 C C . GLU A 1 88 ? 6.623 -6.826 -1.658 1.00 97.19 88 GLU A C 1
ATOM 690 O O . GLU A 1 88 ? 7.469 -7.162 -0.830 1.00 97.19 88 GLU A O 1
ATOM 695 N N . VAL A 1 89 ? 6.411 -5.545 -1.968 1.00 97.56 89 VAL A N 1
ATOM 696 C CA . VAL A 1 89 ? 7.184 -4.421 -1.420 1.00 97.56 89 VAL A CA 1
ATOM 697 C C . VAL A 1 89 ? 7.081 -4.370 0.105 1.00 97.56 89 VAL A C 1
ATOM 699 O O . VAL A 1 89 ? 8.084 -4.141 0.778 1.00 97.56 89 VAL A O 1
ATOM 702 N N . LEU A 1 90 ? 5.900 -4.640 0.667 1.00 96.75 90 LEU A N 1
ATOM 703 C CA . LEU A 1 90 ? 5.658 -4.615 2.114 1.00 96.75 90 LEU A CA 1
ATOM 704 C C . LEU A 1 90 ? 6.334 -5.755 2.894 1.00 96.75 90 LEU A C 1
ATOM 706 O O . LEU A 1 90 ? 6.289 -5.748 4.123 1.00 96.75 90 LEU A O 1
ATOM 710 N N . ARG A 1 91 ? 6.965 -6.724 2.217 1.00 95.88 91 ARG A N 1
ATOM 711 C CA . ARG A 1 91 ? 7.792 -7.763 2.863 1.00 95.88 91 ARG A CA 1
ATOM 712 C C . ARG A 1 91 ? 9.195 -7.270 3.213 1.00 95.88 91 ARG A C 1
ATOM 714 O O . ARG A 1 91 ? 9.923 -7.975 3.909 1.00 95.88 91 ARG A O 1
ATOM 721 N N . HIS A 1 92 ? 9.567 -6.080 2.748 1.00 96.06 92 HIS A N 1
ATOM 722 C CA . HIS A 1 92 ? 10.869 -5.464 2.986 1.00 96.06 92 HIS A CA 1
ATOM 723 C C . HIS A 1 92 ? 10.790 -4.369 4.062 1.00 96.06 92 HIS A C 1
ATOM 725 O O . HIS A 1 92 ? 9.710 -3.834 4.319 1.00 96.06 92 HIS A O 1
ATOM 731 N N . PRO A 1 93 ? 11.916 -3.994 4.694 1.00 94.94 93 PRO A N 1
ATOM 732 C CA . PRO A 1 93 ? 11.949 -2.886 5.647 1.00 94.94 93 PRO A CA 1
ATOM 733 C C . PRO A 1 93 ? 11.505 -1.559 5.011 1.00 94.94 93 PRO A C 1
ATOM 735 O O . PRO A 1 93 ? 11.948 -1.203 3.919 1.00 94.94 93 PRO A O 1
ATOM 738 N N . MET A 1 94 ? 10.647 -0.802 5.703 1.00 96.38 94 MET A N 1
ATOM 739 C CA . MET A 1 94 ? 10.148 0.515 5.253 1.00 96.38 94 MET A CA 1
ATOM 740 C C . MET A 1 94 ? 11.043 1.684 5.703 1.00 96.38 94 MET A C 1
ATOM 742 O O . MET A 1 94 ? 10.834 2.837 5.330 1.00 96.38 94 MET A O 1
ATOM 746 N N . THR A 1 95 ? 12.052 1.400 6.511 1.00 94.00 95 THR A N 1
ATOM 747 C CA . THR A 1 95 ? 13.053 2.351 6.992 1.00 94.00 95 THR A CA 1
ATOM 748 C C . THR A 1 95 ? 14.438 1.782 6.715 1.00 94.00 95 THR A C 1
ATOM 750 O O . THR A 1 95 ? 14.635 0.570 6.599 1.00 94.00 95 THR A O 1
ATOM 753 N N . SER A 1 96 ? 15.409 2.667 6.538 1.00 91.38 96 SER A N 1
ATOM 754 C CA . SER A 1 96 ? 16.818 2.320 6.387 1.00 91.38 96 SER A CA 1
ATOM 755 C C . SER A 1 96 ? 17.677 3.370 7.077 1.00 91.38 96 SER A C 1
ATOM 757 O O . SER A 1 96 ? 17.264 4.520 7.206 1.00 91.38 96 SER A O 1
ATOM 759 N N . LEU A 1 97 ? 18.872 2.987 7.518 1.00 90.06 97 LEU A N 1
ATOM 760 C CA . LEU A 1 97 ? 19.808 3.928 8.123 1.00 90.06 97 LEU A CA 1
ATOM 761 C C . LEU A 1 97 ? 20.620 4.626 7.035 1.00 90.06 97 LEU A C 1
ATOM 763 O O . LEU A 1 97 ? 21.224 3.977 6.179 1.00 90.06 97 LEU A O 1
ATOM 767 N N . ASN A 1 98 ? 20.664 5.955 7.087 1.00 87.38 98 ASN A N 1
ATOM 768 C CA . ASN A 1 98 ? 21.577 6.730 6.255 1.00 87.38 98 ASN A CA 1
ATOM 769 C C . ASN A 1 98 ? 23.015 6.713 6.819 1.00 87.38 98 ASN A C 1
ATOM 771 O O . ASN A 1 98 ? 23.278 6.186 7.899 1.00 87.38 98 ASN A O 1
ATOM 775 N N . GLU A 1 99 ? 23.957 7.351 6.116 1.00 87.38 99 GLU A N 1
ATOM 776 C CA . GLU A 1 99 ? 25.371 7.463 6.535 1.00 87.38 99 GLU A CA 1
ATOM 777 C C . GLU A 1 99 ? 25.568 8.117 7.919 1.00 87.38 99 GLU A C 1
ATOM 779 O O . GLU A 1 99 ? 26.626 7.982 8.527 1.00 87.38 99 GLU A O 1
ATOM 784 N N . LYS A 1 100 ? 24.554 8.829 8.426 1.00 89.38 100 LYS A N 1
ATOM 785 C CA . LYS A 1 100 ? 24.544 9.490 9.738 1.00 89.38 100 LYS A CA 1
ATOM 786 C C . LYS A 1 100 ? 23.796 8.680 10.805 1.00 89.38 100 LYS A C 1
ATOM 788 O O . LYS A 1 100 ? 23.494 9.229 11.863 1.00 89.38 100 LYS A O 1
ATOM 793 N N . SER A 1 101 ? 23.472 7.415 10.531 1.00 87.69 101 SER A N 1
ATOM 794 C CA . SER A 1 101 ? 22.680 6.538 11.405 1.00 87.69 101 SER A CA 1
ATOM 795 C C . SER A 1 101 ? 21.307 7.112 11.767 1.00 87.69 101 SER A C 1
ATOM 797 O O . SER A 1 101 ? 20.812 6.903 12.872 1.00 87.69 101 SER A O 1
ATOM 799 N N . GLN A 1 102 ? 20.699 7.863 10.850 1.00 88.75 102 GLN A N 1
ATOM 800 C CA . GLN A 1 102 ? 19.327 8.341 10.988 1.00 88.75 102 GLN A CA 1
ATOM 801 C C . GLN A 1 102 ? 18.403 7.463 10.155 1.00 88.75 102 GLN A C 1
ATOM 803 O O . GLN A 1 102 ? 18.738 7.133 9.013 1.00 88.75 102 GLN A O 1
ATOM 808 N N . ASP A 1 103 ? 17.236 7.148 10.712 1.00 89.75 103 ASP A N 1
ATOM 809 C CA . ASP A 1 103 ? 16.173 6.484 9.970 1.00 89.75 103 ASP A CA 1
ATOM 810 C C . ASP A 1 103 ? 15.675 7.397 8.848 1.00 89.75 103 ASP A C 1
ATOM 812 O O . ASP A 1 103 ? 15.243 8.531 9.073 1.00 89.75 103 ASP A O 1
ATOM 816 N N . VAL A 1 104 ? 15.758 6.890 7.624 1.00 92.75 104 VAL A N 1
ATOM 817 C CA . VAL A 1 104 ? 15.202 7.490 6.414 1.00 92.75 104 VAL A CA 1
ATOM 818 C C . VAL A 1 104 ? 14.316 6.473 5.708 1.00 92.75 104 VAL A C 1
ATOM 820 O O . VAL A 1 104 ? 14.444 5.263 5.918 1.00 92.75 104 VAL A O 1
ATOM 823 N N . ASP A 1 105 ? 13.428 6.956 4.845 1.00 94.81 105 ASP A N 1
ATOM 824 C CA . ASP A 1 105 ? 12.604 6.088 4.010 1.00 94.81 105 ASP A CA 1
ATOM 825 C C . ASP A 1 105 ? 13.483 5.133 3.202 1.00 94.81 105 ASP A C 1
ATOM 827 O O . ASP A 1 105 ? 14.423 5.549 2.516 1.00 94.81 105 ASP A O 1
ATOM 831 N N . SER A 1 106 ? 13.174 3.839 3.274 1.00 95.69 106 SER A N 1
ATOM 832 C CA . SER A 1 106 ? 13.796 2.880 2.370 1.00 95.69 106 SER A CA 1
ATOM 833 C C . SER A 1 106 ? 13.279 3.092 0.937 1.00 95.69 106 SER A C 1
ATOM 835 O O . SER A 1 106 ? 12.179 3.622 0.737 1.00 95.69 106 SER A O 1
ATOM 837 N N . PRO A 1 107 ? 14.004 2.616 -0.090 1.00 96.25 107 PRO A N 1
ATOM 838 C CA . PRO A 1 107 ? 13.493 2.624 -1.460 1.00 96.25 107 PRO A CA 1
ATOM 839 C C . PRO A 1 107 ? 12.152 1.884 -1.609 1.00 96.25 107 PRO A C 1
ATOM 841 O O . PRO A 1 107 ? 11.313 2.272 -2.421 1.00 96.25 107 PRO A O 1
ATOM 844 N N . HIS A 1 108 ? 11.912 0.846 -0.797 1.00 97.69 108 HIS A N 1
ATOM 845 C CA . HIS A 1 108 ? 10.630 0.139 -0.734 1.00 97.69 108 HIS A CA 1
ATOM 846 C C . HIS A 1 108 ? 9.506 1.009 -0.158 1.00 97.69 108 HIS A C 1
ATOM 848 O O . HIS A 1 108 ? 8.393 0.968 -0.675 1.00 97.69 108 HIS A O 1
ATOM 854 N N . CYS A 1 109 ? 9.782 1.844 0.849 1.00 97.44 109 CYS A N 1
ATOM 855 C CA . CYS A 1 109 ? 8.788 2.760 1.424 1.00 97.44 109 CYS A CA 1
ATOM 856 C C . CYS A 1 109 ? 8.268 3.773 0.402 1.00 97.44 109 CYS A C 1
ATOM 858 O O . CYS A 1 109 ? 7.061 4.021 0.318 1.00 97.44 109 CYS A O 1
ATOM 860 N N . LYS A 1 110 ? 9.168 4.314 -0.425 1.00 96.38 110 LYS A N 1
ATOM 861 C CA . LYS A 1 110 ? 8.797 5.235 -1.503 1.00 96.38 110 LYS A CA 1
ATOM 862 C C . LYS A 1 110 ? 7.867 4.563 -2.514 1.00 96.38 110 LYS A C 1
ATOM 864 O O . LYS A 1 110 ? 6.800 5.092 -2.811 1.00 96.38 110 LYS A O 1
ATOM 869 N N . ILE A 1 111 ? 8.205 3.346 -2.944 1.00 97.94 111 ILE A N 1
ATOM 870 C CA . ILE A 1 111 ? 7.353 2.554 -3.841 1.00 97.94 111 ILE A CA 1
ATOM 871 C C . ILE A 1 111 ? 5.990 2.261 -3.212 1.00 97.94 111 ILE A C 1
ATOM 873 O O . ILE A 1 111 ? 4.962 2.430 -3.866 1.00 97.94 111 ILE A O 1
ATOM 877 N N . ALA A 1 112 ? 5.966 1.821 -1.951 1.00 98.12 112 ALA A N 1
ATOM 878 C CA . ALA A 1 112 ? 4.723 1.540 -1.244 1.00 98.12 112 ALA A CA 1
ATOM 879 C C . ALA A 1 112 ? 3.833 2.790 -1.185 1.00 98.12 112 ALA A C 1
ATOM 881 O O . ALA A 1 112 ? 2.631 2.703 -1.434 1.00 98.12 112 ALA A O 1
ATOM 882 N N . SER A 1 113 ? 4.427 3.954 -0.915 1.00 97.50 113 SER A N 1
ATOM 883 C CA . SER A 1 113 ? 3.729 5.242 -0.875 1.00 97.50 113 SER A CA 1
ATOM 884 C C . SER A 1 113 ? 3.134 5.624 -2.234 1.00 97.50 113 SER A C 1
ATOM 886 O O . SER A 1 113 ? 1.959 5.998 -2.297 1.00 97.50 113 SER A O 1
ATOM 888 N N . ASP A 1 114 ? 3.895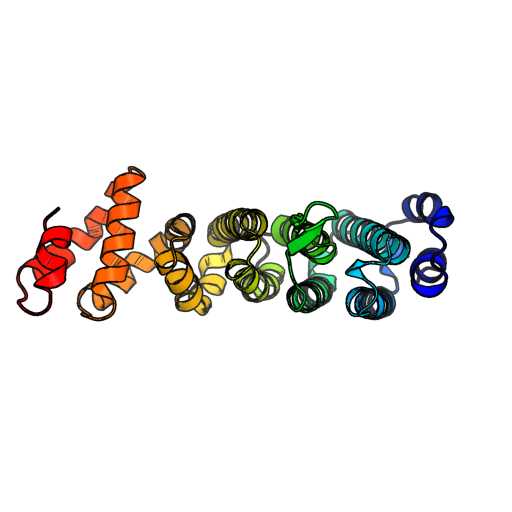 5.464 -3.320 1.00 97.62 114 ASP A N 1
ATOM 889 C CA . ASP A 1 114 ? 3.443 5.754 -4.687 1.00 97.62 114 ASP A CA 1
ATOM 890 C C . ASP A 1 114 ? 2.315 4.809 -5.132 1.00 97.62 114 ASP A C 1
ATOM 892 O O . ASP A 1 114 ? 1.295 5.253 -5.669 1.00 97.62 114 ASP A O 1
ATOM 896 N N . LEU A 1 115 ? 2.451 3.506 -4.857 1.00 98.31 115 LEU A N 1
ATOM 897 C CA . LEU A 1 115 ? 1.433 2.501 -5.177 1.00 98.31 115 LEU A CA 1
ATOM 898 C C . LEU A 1 115 ? 0.149 2.717 -4.372 1.00 98.31 115 LEU A C 1
ATOM 900 O O . LEU A 1 115 ? -0.939 2.679 -4.946 1.00 98.31 115 LEU A O 1
ATOM 904 N N . LEU A 1 116 ? 0.256 2.983 -3.065 1.00 98.06 116 LEU A N 1
ATOM 905 C CA . LEU A 1 116 ? -0.899 3.310 -2.226 1.00 98.06 116 LEU A CA 1
ATOM 906 C C . LEU A 1 116 ? -1.614 4.550 -2.753 1.00 98.06 116 LEU A C 1
ATOM 908 O O . LEU A 1 116 ? -2.823 4.501 -2.963 1.00 98.06 116 LEU A O 1
ATOM 912 N N . SER A 1 117 ? -0.878 5.632 -3.013 1.00 97.38 117 SER A N 1
ATOM 913 C CA . SER A 1 117 ? -1.442 6.857 -3.582 1.00 97.38 117 SER A CA 1
ATOM 914 C C . SER A 1 117 ? -2.195 6.561 -4.881 1.00 97.38 117 SER A C 1
ATOM 916 O O . SER A 1 117 ? -3.383 6.862 -4.991 1.00 97.38 117 SER A O 1
ATOM 918 N N . SER A 1 118 ? -1.558 5.858 -5.824 1.00 97.50 118 SER A N 1
ATOM 919 C CA . SER A 1 118 ? -2.165 5.507 -7.111 1.00 97.50 118 SER A CA 1
ATOM 920 C C . SER A 1 118 ? -3.415 4.632 -6.974 1.00 97.50 118 SER A C 1
ATOM 922 O O . SER A 1 118 ? -4.402 4.874 -7.667 1.00 97.50 118 SER A O 1
ATOM 924 N N . LEU A 1 119 ? -3.405 3.616 -6.108 1.00 98.00 119 LEU A N 1
ATOM 925 C CA . LEU A 1 119 ? -4.553 2.725 -5.905 1.00 98.00 119 LEU A CA 1
ATOM 926 C C . LEU A 1 119 ? -5.715 3.461 -5.227 1.00 98.00 119 LEU A C 1
ATOM 928 O O . LEU A 1 119 ? -6.871 3.327 -5.638 1.00 98.00 119 LEU A O 1
ATOM 932 N N . PHE A 1 120 ? -5.420 4.281 -4.218 1.00 96.69 120 PHE A N 1
ATOM 933 C CA . PHE A 1 120 ? -6.434 5.032 -3.485 1.00 96.69 120 PHE A CA 1
ATOM 934 C C . PHE A 1 120 ? -6.969 6.249 -4.238 1.00 96.69 120 PHE A C 1
ATOM 936 O O . PHE A 1 120 ? -8.020 6.741 -3.845 1.00 96.69 120 PHE A O 1
ATOM 943 N N . MET A 1 121 ? -6.393 6.667 -5.372 1.00 95.81 121 MET A N 1
ATOM 944 C CA . MET A 1 121 ? -7.091 7.570 -6.308 1.00 95.81 121 MET A CA 1
ATOM 945 C C . MET A 1 121 ? -8.439 6.994 -6.772 1.00 95.81 121 MET A C 1
ATOM 947 O O . MET A 1 121 ? -9.359 7.742 -7.101 1.00 95.81 121 MET A O 1
ATOM 951 N N . HIS A 1 122 ? -8.588 5.668 -6.737 1.00 95.81 122 HIS A N 1
ATOM 952 C CA . HIS A 1 122 ? -9.806 4.947 -7.091 1.00 95.81 122 HIS A CA 1
ATOM 953 C C . HIS A 1 122 ? -10.589 4.472 -5.857 1.00 95.81 122 HIS A C 1
ATOM 955 O O . HIS A 1 122 ? -11.285 3.459 -5.915 1.00 95.81 122 HIS A O 1
ATOM 961 N N . TYR A 1 123 ? -10.518 5.203 -4.735 1.00 93.56 123 TYR A N 1
ATOM 962 C CA . TYR A 1 123 ? -11.166 4.828 -3.470 1.00 93.56 123 TYR A CA 1
ATOM 963 C C . TYR A 1 123 ? -12.685 4.617 -3.569 1.00 93.56 123 TYR A C 1
ATOM 965 O O . TYR A 1 123 ? -13.266 3.999 -2.685 1.00 93.56 123 TYR A O 1
ATOM 973 N N . SER A 1 124 ? -13.369 5.133 -4.591 1.00 92.56 124 SER A N 1
ATOM 974 C CA . SER A 1 124 ? -14.805 4.907 -4.803 1.00 92.56 124 SER A CA 1
ATOM 975 C C . SER A 1 124 ? -15.110 3.605 -5.555 1.00 92.56 124 SER A C 1
ATOM 977 O O . SER A 1 124 ? -16.254 3.141 -5.522 1.00 92.56 124 SER A O 1
ATOM 979 N N . ASN A 1 125 ? -14.111 2.995 -6.203 1.00 94.50 125 ASN A N 1
ATOM 980 C CA . ASN A 1 125 ? -14.273 1.755 -6.946 1.00 94.50 125 ASN A CA 1
ATOM 981 C C . ASN A 1 125 ? -14.174 0.532 -6.018 1.00 94.50 125 ASN A C 1
ATOM 983 O O . ASN A 1 125 ? -13.117 0.208 -5.476 1.00 94.50 125 ASN A O 1
ATOM 987 N N . LYS A 1 126 ? -15.292 -0.188 -5.882 1.00 93.62 126 LYS A N 1
ATOM 988 C CA . LYS A 1 126 ? -15.412 -1.359 -5.007 1.00 93.62 126 LYS A CA 1
ATOM 989 C C . LYS A 1 126 ? -14.552 -2.541 -5.447 1.00 93.62 126 LYS A C 1
ATOM 991 O O . LYS A 1 126 ? -14.070 -3.258 -4.571 1.00 93.62 126 LYS A O 1
ATOM 996 N N . SER A 1 127 ? -14.388 -2.773 -6.752 1.00 93.88 127 SER A N 1
ATOM 997 C CA . SER A 1 127 ? -13.595 -3.901 -7.267 1.00 93.88 127 SER A CA 1
ATOM 998 C C . SER A 1 127 ? -12.128 -3.728 -6.860 1.00 93.88 127 SER A C 1
ATOM 1000 O O . SER A 1 127 ? -11.565 -4.586 -6.184 1.00 93.88 127 SER A O 1
ATOM 1002 N N . VAL A 1 128 ? -11.578 -2.541 -7.126 1.00 96.50 128 VAL A N 1
ATOM 1003 C CA . VAL A 1 128 ? -10.216 -2.132 -6.757 1.00 96.50 128 VAL A CA 1
ATOM 1004 C C . VAL A 1 128 ? -10.030 -2.154 -5.238 1.00 96.50 128 VAL A C 1
ATOM 1006 O O . VAL A 1 128 ? -9.126 -2.812 -4.732 1.00 96.50 128 VAL A O 1
ATOM 1009 N N . MET A 1 129 ? -10.922 -1.515 -4.476 1.00 96.12 129 MET A N 1
ATOM 1010 C CA . MET A 1 129 ? -10.787 -1.430 -3.015 1.00 96.12 129 MET A CA 1
ATOM 1011 C C . MET A 1 129 ? -10.935 -2.773 -2.296 1.00 96.12 129 MET A C 1
ATOM 1013 O O . MET A 1 129 ? -10.381 -2.942 -1.211 1.00 96.12 129 MET A O 1
ATOM 1017 N N . THR A 1 130 ? -11.634 -3.742 -2.887 1.00 94.44 130 THR A N 1
ATOM 1018 C CA . THR A 1 130 ? -11.705 -5.106 -2.340 1.00 94.44 130 THR A CA 1
ATOM 1019 C C . THR A 1 130 ? -10.341 -5.798 -2.368 1.00 94.44 130 THR A C 1
ATOM 1021 O O . THR A 1 130 ? -10.041 -6.558 -1.452 1.00 94.44 130 THR A O 1
ATOM 1024 N N . LEU A 1 131 ? -9.499 -5.488 -3.358 1.00 96.44 131 LEU A N 1
ATOM 1025 C CA . LEU A 1 131 ? -8.127 -5.991 -3.459 1.00 96.44 131 LEU A CA 1
ATOM 1026 C C . LEU A 1 131 ? -7.155 -5.150 -2.619 1.00 96.44 131 LEU A C 1
ATOM 1028 O O . LEU A 1 131 ? -6.323 -5.691 -1.897 1.00 96.44 131 LEU A O 1
ATOM 1032 N N . THR A 1 132 ? -7.273 -3.820 -2.678 1.00 97.06 132 THR A N 1
ATOM 1033 C CA . THR A 1 132 ? -6.302 -2.897 -2.071 1.00 97.06 132 THR A CA 1
ATOM 1034 C C . THR A 1 132 ? -6.372 -2.841 -0.547 1.00 97.06 132 THR A C 1
ATOM 1036 O O . THR A 1 132 ? -5.332 -2.826 0.108 1.00 97.06 132 THR A O 1
ATOM 1039 N N . ILE A 1 133 ? -7.572 -2.791 0.044 1.00 95.50 133 ILE A N 1
ATOM 1040 C CA . ILE A 1 133 ? -7.738 -2.571 1.493 1.00 95.50 133 ILE A CA 1
ATOM 1041 C C . ILE A 1 133 ? -7.020 -3.632 2.348 1.00 95.50 133 ILE A C 1
ATOM 1043 O O . ILE A 1 133 ? -6.303 -3.228 3.267 1.00 95.50 133 ILE A O 1
ATOM 1047 N N . PRO A 1 134 ? -7.149 -4.948 2.077 1.00 94.31 134 PRO A N 1
ATOM 1048 C CA . PRO A 1 134 ? -6.453 -5.977 2.851 1.00 94.31 134 PRO A CA 1
ATOM 1049 C C . PRO A 1 134 ? -4.932 -5.780 2.900 1.00 94.31 134 PRO A C 1
ATOM 1051 O O . PRO A 1 134 ? -4.319 -5.938 3.956 1.00 94.31 134 PRO A O 1
ATOM 1054 N N . VAL A 1 135 ? -4.323 -5.404 1.771 1.00 96.75 135 VAL A N 1
ATOM 1055 C CA . VAL A 1 135 ? -2.872 -5.187 1.675 1.00 96.75 135 VAL A CA 1
ATOM 1056 C C . VAL A 1 135 ? -2.476 -3.865 2.331 1.00 96.75 135 VAL A C 1
ATOM 1058 O O . VAL A 1 135 ? -1.552 -3.839 3.137 1.00 96.75 135 VAL A O 1
ATOM 1061 N N . ALA A 1 136 ? -3.231 -2.787 2.104 1.00 96.44 136 ALA A N 1
ATOM 1062 C CA . ALA A 1 136 ? -2.984 -1.490 2.736 1.00 96.44 136 ALA A CA 1
ATOM 1063 C C . ALA A 1 136 ? -3.054 -1.550 4.274 1.00 96.44 136 ALA A C 1
ATOM 1065 O O . ALA A 1 136 ? -2.291 -0.881 4.966 1.00 96.44 136 ALA A O 1
ATOM 1066 N N . LEU A 1 137 ? -3.924 -2.389 4.843 1.00 94.38 137 LEU A N 1
ATOM 1067 C CA . LEU A 1 137 ? -3.994 -2.582 6.295 1.00 94.38 137 LEU A CA 1
ATOM 1068 C C . LEU A 1 137 ? -2.698 -3.153 6.891 1.00 94.38 137 LEU A C 1
ATOM 1070 O O . LEU A 1 137 ? -2.429 -2.909 8.069 1.00 94.38 137 LEU A O 1
ATOM 1074 N N . LYS A 1 138 ? -1.872 -3.861 6.106 1.00 94.38 138 LYS A N 1
ATOM 1075 C CA . LYS A 1 138 ? -0.544 -4.320 6.547 1.00 94.38 138 LYS A CA 1
ATOM 1076 C C . LYS A 1 138 ? 0.395 -3.138 6.803 1.00 94.38 138 LYS A C 1
ATOM 1078 O O . LYS A 1 138 ? 1.149 -3.177 7.773 1.00 94.38 138 LYS A O 1
ATOM 1083 N N . CYS A 1 139 ? 0.281 -2.057 6.027 1.00 94.12 139 CYS A N 1
ATOM 1084 C CA . CYS A 1 139 ? 1.096 -0.851 6.197 1.00 94.12 139 CYS A CA 1
ATOM 1085 C C . CYS A 1 139 ? 0.862 -0.157 7.540 1.00 94.12 139 CYS A C 1
ATOM 1087 O O . CYS A 1 139 ? 1.749 0.542 8.014 1.00 94.12 139 CYS A O 1
ATOM 1089 N N . LEU A 1 140 ? -0.296 -0.353 8.182 1.00 92.56 140 LEU A N 1
ATOM 1090 C CA . LEU A 1 140 ? -0.563 0.220 9.506 1.00 92.56 140 LEU A CA 1
ATOM 1091 C C . LEU A 1 140 ? 0.339 -0.356 10.608 1.00 92.56 140 LEU A C 1
ATOM 1093 O O . LEU A 1 140 ? 0.474 0.249 11.667 1.00 92.56 140 LEU A O 1
ATOM 1097 N N . ASN A 1 141 ? 0.961 -1.510 10.354 1.00 90.06 141 ASN A N 1
ATOM 1098 C CA . ASN A 1 141 ? 1.937 -2.123 11.248 1.00 90.06 141 ASN A CA 1
ATOM 1099 C C . ASN A 1 141 ? 3.387 -1.718 10.929 1.00 90.06 141 ASN A C 1
ATOM 1101 O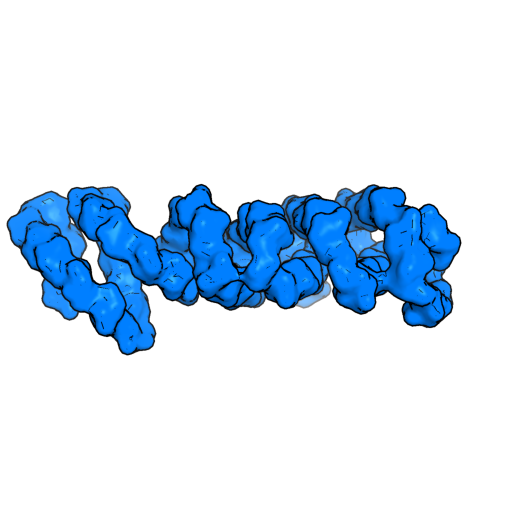 O . ASN A 1 141 ? 4.289 -2.229 11.586 1.00 90.06 141 ASN A O 1
ATOM 1105 N N . SER A 1 142 ? 3.605 -0.853 9.934 1.00 91.69 142 SER A N 1
ATOM 1106 C CA . SER A 1 142 ? 4.933 -0.390 9.528 1.00 91.69 142 SER A CA 1
ATOM 1107 C C . SER A 1 142 ? 5.629 0.414 10.629 1.00 91.69 142 SER A C 1
ATOM 1109 O O . SER A 1 142 ? 4.985 1.117 11.407 1.00 91.69 142 SER A O 1
ATOM 1111 N N . GLU A 1 143 ? 6.959 0.349 10.645 1.00 89.19 143 GLU A N 1
ATOM 1112 C CA . GLU A 1 143 ? 7.831 1.193 11.471 1.00 89.19 143 GLU A CA 1
ATOM 1113 C C . GLU A 1 143 ? 7.851 2.651 10.980 1.00 89.19 143 GLU A C 1
ATOM 1115 O O . GLU A 1 143 ? 8.142 3.573 11.740 1.00 89.19 143 GLU A O 1
ATOM 1120 N N . ASN A 1 144 ? 7.494 2.881 9.712 1.00 93.31 144 ASN A N 1
ATOM 1121 C CA . ASN A 1 144 ? 7.463 4.209 9.119 1.00 93.31 144 ASN A CA 1
ATOM 1122 C C . ASN A 1 144 ? 6.175 4.964 9.501 1.00 93.31 144 ASN A C 1
ATOM 1124 O O . ASN A 1 144 ? 5.092 4.698 8.972 1.00 93.31 144 ASN A O 1
ATOM 1128 N N . ALA A 1 145 ? 6.296 5.935 10.410 1.00 91.50 145 ALA A N 1
ATOM 1129 C CA . ALA A 1 145 ? 5.158 6.688 10.939 1.00 91.50 145 ALA A CA 1
ATOM 1130 C C . ALA A 1 145 ? 4.398 7.503 9.872 1.00 91.50 145 ALA A C 1
ATOM 1132 O O . ALA A 1 145 ? 3.175 7.649 9.965 1.00 91.50 145 ALA A O 1
ATOM 1133 N N . GLU A 1 146 ? 5.091 8.020 8.855 1.00 93.50 146 GLU A N 1
ATOM 1134 C CA . GLU A 1 146 ? 4.464 8.772 7.765 1.00 93.50 146 GLU A CA 1
ATOM 1135 C C . GLU A 1 146 ? 3.633 7.853 6.863 1.00 93.50 146 GLU A C 1
ATOM 1137 O O . GLU A 1 146 ? 2.467 8.153 6.588 1.00 93.50 146 GLU A O 1
ATOM 1142 N N . LEU A 1 147 ? 4.161 6.678 6.512 1.00 95.69 147 LEU A N 1
ATOM 1143 C CA . LEU A 1 147 ? 3.426 5.646 5.784 1.00 95.69 147 LEU A CA 1
ATOM 1144 C C . LEU A 1 147 ? 2.166 5.211 6.545 1.00 95.69 147 LEU A C 1
ATOM 1146 O O . LEU A 1 147 ? 1.087 5.135 5.949 1.00 95.69 147 LEU A O 1
ATOM 1150 N N . VAL A 1 148 ? 2.263 4.978 7.863 1.00 94.44 148 VAL A N 1
ATOM 1151 C CA . VAL A 1 148 ? 1.098 4.642 8.705 1.00 94.44 148 VAL A CA 1
ATOM 1152 C C . VAL A 1 148 ? 0.060 5.765 8.662 1.00 94.44 148 VAL A C 1
ATOM 1154 O O . VAL A 1 148 ? -1.131 5.506 8.455 1.00 94.44 148 VAL A O 1
ATOM 1157 N N . LYS A 1 149 ? 0.487 7.022 8.825 1.00 93.19 149 LYS A N 1
ATOM 1158 C CA . LYS A 1 149 ? -0.393 8.200 8.812 1.00 93.19 149 LYS A CA 1
ATOM 1159 C C . LYS A 1 149 ? -1.095 8.385 7.461 1.00 93.19 149 LYS A C 1
ATOM 1161 O O . LYS A 1 149 ? -2.310 8.609 7.424 1.00 93.19 149 LYS A O 1
ATOM 1166 N N . ASN A 1 150 ? -0.363 8.250 6.359 1.00 94.75 150 ASN A N 1
ATOM 1167 C CA . ASN A 1 150 ? -0.903 8.379 5.005 1.00 94.75 150 ASN A CA 1
ATOM 1168 C C . ASN A 1 150 ? -1.892 7.247 4.709 1.00 94.75 150 ASN A C 1
ATOM 1170 O O . ASN A 1 150 ? -3.032 7.502 4.319 1.00 94.75 150 ASN A O 1
ATOM 1174 N N . THR A 1 151 ? -1.521 6.007 5.034 1.00 96.38 151 THR A N 1
ATOM 1175 C CA . THR A 1 151 ? -2.399 4.839 4.870 1.00 96.38 151 THR A CA 1
ATOM 1176 C C . THR A 1 151 ? -3.681 4.963 5.688 1.00 96.38 151 THR A C 1
ATOM 1178 O O . THR A 1 151 ? -4.773 4.661 5.211 1.00 96.38 151 THR A O 1
ATOM 1181 N N . THR A 1 152 ? -3.580 5.481 6.909 1.00 93.12 152 THR A N 1
ATOM 1182 C CA . THR A 1 152 ? -4.743 5.754 7.761 1.00 93.12 152 THR A CA 1
ATOM 1183 C C . THR A 1 152 ? -5.715 6.735 7.113 1.00 93.12 152 THR A C 1
ATOM 1185 O O . THR A 1 152 ? -6.934 6.538 7.163 1.00 93.12 152 THR A O 1
ATOM 1188 N N . SER A 1 153 ? -5.183 7.781 6.484 1.00 92.69 153 SER A N 1
ATOM 1189 C CA . SER A 1 153 ? -5.980 8.787 5.780 1.00 92.69 153 SER A CA 1
ATOM 1190 C C . SER A 1 153 ? -6.692 8.168 4.574 1.00 92.69 153 SER A C 1
ATOM 1192 O O . SER A 1 153 ? -7.900 8.345 4.413 1.00 92.69 153 SER A O 1
ATOM 1194 N N . TYR A 1 154 ? -5.986 7.346 3.795 1.00 94.94 154 TYR A N 1
ATOM 1195 C CA . TYR A 1 154 ? -6.551 6.611 2.663 1.00 94.94 154 TYR A CA 1
ATOM 1196 C C . TYR A 1 154 ? -7.664 5.637 3.063 1.00 94.94 154 TYR A C 1
ATOM 1198 O O . TYR A 1 154 ? -8.740 5.642 2.464 1.00 94.94 154 TYR A O 1
ATOM 1206 N N . ILE A 1 155 ? -7.458 4.850 4.121 1.00 93.38 155 ILE A N 1
ATOM 1207 C CA . ILE A 1 155 ? -8.480 3.935 4.650 1.00 93.38 155 ILE A CA 1
ATOM 1208 C C . ILE A 1 155 ? -9.712 4.717 5.122 1.00 93.38 155 ILE A C 1
ATOM 1210 O O . ILE A 1 155 ? -10.845 4.305 4.866 1.00 93.38 155 ILE A O 1
ATOM 1214 N N . SER A 1 156 ? -9.503 5.868 5.766 1.00 88.94 156 SER A N 1
ATOM 1215 C CA . SER A 1 156 ? -10.593 6.738 6.217 1.00 88.94 156 SER A CA 1
ATOM 1216 C C . SER A 1 156 ? -11.428 7.276 5.051 1.00 88.94 156 SER A C 1
ATOM 1218 O O . SER A 1 156 ? -12.654 7.304 5.144 1.00 88.94 156 SER A O 1
ATOM 1220 N N . LEU A 1 157 ? -10.792 7.627 3.929 1.00 88.06 157 LEU A N 1
ATOM 1221 C CA . LEU A 1 157 ? -11.481 8.028 2.696 1.00 88.06 157 LEU A CA 1
ATOM 1222 C C . LEU A 1 157 ? -12.246 6.856 2.065 1.00 88.06 157 LEU A C 1
ATOM 1224 O O . LEU A 1 157 ? -13.439 6.970 1.769 1.00 88.06 157 LEU A O 1
ATOM 1228 N N . ALA A 1 158 ? -11.603 5.694 1.924 1.00 90.06 158 ALA A N 1
ATOM 1229 C CA . ALA A 1 158 ? -12.230 4.506 1.348 1.00 90.06 158 ALA A CA 1
ATOM 1230 C C . ALA A 1 158 ? -13.426 4.003 2.175 1.00 90.06 158 ALA A C 1
ATOM 1232 O O . ALA A 1 158 ? -14.355 3.412 1.614 1.00 90.06 158 ALA A O 1
ATOM 1233 N N . ALA A 1 159 ? -13.460 4.283 3.481 1.00 86.25 159 ALA A N 1
ATOM 1234 C CA . ALA A 1 159 ? -14.569 3.935 4.366 1.00 86.25 159 ALA A CA 1
ATOM 1235 C C . ALA A 1 159 ? -15.905 4.577 3.997 1.00 86.25 159 ALA A C 1
ATOM 1237 O O . ALA A 1 159 ? -16.956 3.988 4.269 1.00 86.25 159 ALA A O 1
ATOM 1238 N N . ILE A 1 160 ? -15.890 5.727 3.324 1.00 84.31 160 ILE A N 1
ATOM 1239 C CA . ILE A 1 160 ? -17.110 6.414 2.892 1.00 84.31 160 ILE A CA 1
ATOM 1240 C C . ILE A 1 160 ? -17.884 5.547 1.884 1.00 84.31 160 ILE A C 1
ATOM 1242 O O . ILE A 1 160 ? -19.103 5.389 2.015 1.00 84.31 160 ILE A O 1
ATOM 1246 N N . HIS A 1 161 ? -17.172 4.918 0.941 1.00 85.25 161 HIS A N 1
ATOM 1247 C CA . HIS A 1 161 ? -17.757 4.183 -0.188 1.00 85.25 161 HIS A CA 1
ATOM 1248 C C . HIS A 1 161 ? -17.709 2.649 -0.043 1.00 85.25 161 HIS A C 1
ATOM 1250 O O . HIS A 1 161 ? -18.559 1.956 -0.608 1.00 85.25 161 HIS A O 1
ATOM 1256 N N . ASN A 1 162 ? -16.785 2.102 0.759 1.00 84.62 162 ASN A N 1
ATOM 1257 C CA . ASN A 1 162 ? -16.479 0.660 0.809 1.00 84.62 162 ASN A CA 1
ATOM 1258 C C . ASN A 1 162 ? -16.713 0.033 2.183 1.00 84.62 162 ASN A C 1
ATOM 1260 O O . ASN A 1 162 ? -15.985 -0.867 2.604 1.00 84.62 162 ASN A O 1
ATOM 1264 N N . ARG A 1 163 ? -17.756 0.485 2.890 1.00 79.12 163 ARG A N 1
ATOM 1265 C CA . ARG A 1 163 ? -18.096 0.005 4.240 1.00 79.12 163 ARG A CA 1
ATOM 1266 C C . ARG A 1 163 ? -18.054 -1.525 4.339 1.00 79.12 163 ARG A C 1
ATOM 1268 O O . ARG A 1 163 ? -17.333 -2.060 5.173 1.00 79.12 163 ARG A O 1
ATOM 1275 N N . LYS A 1 164 ? -18.741 -2.239 3.439 1.00 80.00 164 LYS A N 1
ATOM 1276 C CA . LYS A 1 164 ? -18.798 -3.713 3.463 1.00 80.00 164 LYS A CA 1
ATOM 1277 C C . LYS A 1 164 ? -17.405 -4.363 3.449 1.00 80.00 164 LYS A C 1
ATOM 1279 O O . LYS A 1 164 ? -17.145 -5.204 4.305 1.00 80.00 164 LYS A O 1
ATOM 1284 N N . SER A 1 165 ? -16.504 -3.935 2.565 1.00 79.81 165 SER A N 1
ATOM 1285 C CA . SER A 1 165 ? -15.142 -4.482 2.487 1.00 79.81 165 SER A CA 1
ATOM 1286 C C . SER A 1 165 ? -14.360 -4.239 3.784 1.00 79.81 165 SER A C 1
ATOM 1288 O O . SER A 1 165 ? -13.749 -5.162 4.317 1.00 79.81 165 SER A O 1
ATOM 1290 N N . LEU A 1 166 ? -14.481 -3.054 4.390 1.00 81.00 166 LEU A N 1
ATOM 1291 C CA . LEU A 1 166 ? -13.832 -2.739 5.674 1.00 81.00 166 LEU A CA 1
ATOM 1292 C C . LEU A 1 166 ? -14.405 -3.510 6.863 1.00 81.00 166 LEU A C 1
ATOM 1294 O O . LEU A 1 166 ? -13.668 -3.823 7.793 1.00 81.00 166 LEU A O 1
ATOM 1298 N N . SER A 1 167 ? -15.694 -3.857 6.836 1.00 76.81 167 SER A N 1
ATOM 1299 C CA . SER A 1 167 ? -16.319 -4.609 7.931 1.00 76.81 167 SER A CA 1
ATOM 1300 C C . SER A 1 167 ? -15.677 -5.984 8.146 1.00 76.81 167 SER A C 1
ATOM 1302 O O . SER A 1 167 ? -15.534 -6.416 9.286 1.00 76.81 167 SER A O 1
ATOM 1304 N N . SER A 1 168 ? -15.201 -6.625 7.071 1.00 83.12 168 SER A N 1
ATOM 1305 C CA . SER A 1 168 ? -14.474 -7.901 7.153 1.00 83.12 168 SER A CA 1
ATOM 1306 C C . SER A 1 168 ? -13.093 -7.783 7.815 1.00 83.12 168 SER A C 1
ATOM 1308 O O . SER A 1 168 ? -12.545 -8.778 8.272 1.00 83.12 168 SER A O 1
ATOM 1310 N N . HIS A 1 169 ? -12.578 -6.558 7.958 1.00 85.06 169 HIS A N 1
ATOM 1311 C CA . HIS A 1 169 ? -11.276 -6.252 8.552 1.00 85.06 169 HIS A CA 1
ATOM 1312 C C . HIS A 1 169 ? -11.403 -5.486 9.880 1.00 85.06 169 HIS A C 1
ATOM 1314 O O . HIS A 1 169 ? -10.431 -4.909 10.372 1.00 85.06 169 HIS A O 1
ATOM 1320 N N . ALA A 1 170 ? -12.598 -5.471 10.483 1.00 78.31 170 ALA A N 1
ATOM 1321 C CA . ALA A 1 170 ? -12.886 -4.678 11.676 1.00 78.31 170 ALA A CA 1
ATOM 1322 C C . ALA A 1 170 ? -11.919 -4.969 12.836 1.00 78.31 170 ALA A C 1
ATOM 1324 O O . ALA A 1 170 ? -11.450 -4.033 13.473 1.00 78.31 170 ALA A O 1
ATOM 1325 N N . LEU A 1 171 ? -11.556 -6.236 13.072 1.00 78.12 171 LEU A N 1
ATOM 1326 C CA . LEU A 1 171 ? -10.612 -6.611 14.135 1.00 78.12 171 LEU A CA 1
ATOM 1327 C C . LEU A 1 171 ? -9.230 -5.974 13.946 1.00 78.12 171 LEU A C 1
ATOM 1329 O O . LEU A 1 171 ? -8.642 -5.475 14.903 1.00 78.12 171 LEU A O 1
ATOM 1333 N N . GLN A 1 172 ? -8.731 -5.936 12.710 1.00 83.50 172 GLN A N 1
ATOM 1334 C CA . GLN A 1 172 ? -7.427 -5.356 12.393 1.00 83.50 172 GLN A CA 1
ATOM 1335 C C . GLN A 1 172 ? -7.443 -3.829 12.568 1.00 83.50 172 GLN A C 1
ATOM 1337 O O . GLN A 1 172 ? -6.483 -3.246 13.075 1.00 83.50 172 GLN A O 1
ATOM 1342 N N . ILE A 1 173 ? -8.560 -3.182 12.223 1.00 84.12 173 ILE A N 1
ATOM 1343 C CA . ILE A 1 173 ? -8.773 -1.745 12.445 1.00 84.12 173 ILE A CA 1
ATOM 1344 C C . ILE A 1 173 ? -8.851 -1.441 13.948 1.00 84.12 173 ILE A C 1
ATOM 1346 O O . ILE A 1 173 ? -8.163 -0.540 14.418 1.00 84.12 173 ILE A O 1
ATOM 1350 N N . ILE A 1 174 ? -9.621 -2.218 14.719 1.00 76.19 174 ILE A N 1
ATOM 1351 C CA . ILE A 1 174 ? -9.714 -2.078 16.182 1.00 76.19 174 ILE A CA 1
ATOM 1352 C C . ILE A 1 174 ? -8.336 -2.245 16.819 1.00 76.19 174 ILE A C 1
ATOM 1354 O O . ILE A 1 174 ? -7.934 -1.404 17.616 1.00 76.19 174 ILE A O 1
ATOM 1358 N N . SER A 1 175 ? -7.584 -3.278 16.433 1.00 78.94 175 SER A N 1
ATOM 1359 C CA . SER A 1 175 ? -6.227 -3.509 16.935 1.00 78.94 175 SER A CA 1
ATOM 1360 C C . SER A 1 175 ? -5.318 -2.299 16.701 1.00 78.94 175 SER A C 1
ATOM 1362 O O . SER A 1 175 ? -4.549 -1.930 17.584 1.00 78.94 175 SER A O 1
ATOM 1364 N N . ASN A 1 176 ? -5.411 -1.647 15.539 1.00 84.06 176 ASN A N 1
ATOM 1365 C CA . ASN A 1 176 ? -4.634 -0.441 15.245 1.00 84.06 176 ASN A CA 1
ATOM 1366 C C . ASN A 1 176 ? -5.068 0.765 16.083 1.00 84.06 176 ASN A C 1
ATOM 1368 O O . ASN A 1 176 ? -4.225 1.514 16.574 1.00 84.06 176 ASN A O 1
ATOM 1372 N N . VAL A 1 177 ? -6.371 0.928 16.301 1.00 79.69 177 VAL A N 1
ATOM 1373 C CA . VAL A 1 177 ? -6.900 1.976 17.180 1.00 79.69 177 VAL A CA 1
ATOM 1374 C C . VAL A 1 177 ? -6.423 1.777 18.622 1.00 79.69 177 VAL A C 1
ATOM 1376 O O . VAL A 1 177 ? -5.983 2.734 19.253 1.00 79.69 177 VAL A O 1
ATOM 1379 N N . VAL A 1 178 ? -6.436 0.539 19.126 1.00 70.88 178 VAL A N 1
ATOM 1380 C CA . VAL A 1 178 ? -5.940 0.194 20.472 1.00 70.88 178 VAL A CA 1
ATOM 1381 C C . VAL A 1 178 ? -4.442 0.466 20.616 1.00 70.88 178 VAL A C 1
ATOM 1383 O O . VAL A 1 178 ? -4.003 0.902 21.675 1.00 70.88 178 VAL A O 1
ATOM 1386 N N . ARG A 1 179 ? -3.664 0.287 19.542 1.00 74.69 179 ARG A N 1
ATOM 1387 C CA . ARG A 1 179 ? -2.234 0.643 19.487 1.00 74.69 179 ARG A CA 1
ATOM 1388 C C . ARG A 1 179 ? -1.969 2.153 19.401 1.00 74.69 179 ARG A C 1
ATOM 1390 O O . ARG A 1 179 ? -0.812 2.551 19.332 1.00 74.69 179 ARG A O 1
ATOM 1397 N N . GLY A 1 180 ? -3.010 2.988 19.415 1.00 72.81 180 GLY A N 1
ATOM 1398 C CA . GLY A 1 180 ? -2.902 4.449 19.449 1.00 72.81 180 GLY A CA 1
ATOM 1399 C C . GLY A 1 180 ? -3.238 5.150 18.133 1.00 72.81 180 GLY A C 1
ATOM 1400 O O . GLY A 1 180 ? -3.213 6.380 18.079 1.00 72.81 180 GLY A O 1
ATOM 1401 N N . ASN A 1 181 ? -3.603 4.420 17.074 1.00 80.62 181 ASN A N 1
ATOM 1402 C CA . ASN A 1 181 ? -4.010 5.024 15.806 1.00 80.62 181 ASN A CA 1
ATOM 1403 C C . ASN A 1 181 ? -5.487 5.455 15.830 1.00 80.62 181 ASN A C 1
ATOM 1405 O O . ASN A 1 181 ? -6.358 4.897 15.157 1.00 80.62 181 ASN A O 1
ATOM 1409 N N . TYR A 1 182 ? -5.780 6.466 16.642 1.00 75.12 182 TYR A N 1
ATOM 1410 C CA . TYR A 1 182 ? -7.143 6.929 16.891 1.00 75.12 182 TYR A CA 1
ATOM 1411 C C . TYR A 1 182 ? -7.820 7.598 15.686 1.00 75.12 182 TYR A C 1
ATOM 1413 O O . TYR A 1 182 ? -9.041 7.747 15.668 1.00 75.12 182 TYR A O 1
ATOM 1421 N N . SER A 1 183 ? -7.066 7.970 14.653 1.00 78.19 183 SER A N 1
ATOM 1422 C CA . SER A 1 183 ? -7.625 8.517 13.412 1.00 78.19 183 SER A CA 1
ATOM 1423 C C . SER A 1 183 ? -8.551 7.517 12.707 1.00 78.19 183 SER A C 1
ATOM 1425 O O . SER A 1 183 ? -9.535 7.917 12.085 1.00 78.19 183 SER A O 1
ATOM 1427 N N . LEU A 1 184 ? -8.317 6.211 12.886 1.00 82.25 184 LEU A N 1
ATOM 1428 C CA . LEU A 1 184 ? -9.166 5.145 12.345 1.00 82.25 184 LEU A CA 1
ATOM 1429 C C . LEU A 1 184 ? -10.500 4.974 13.078 1.00 82.25 184 LEU A C 1
ATOM 1431 O O . LEU A 1 184 ? -11.376 4.270 12.576 1.00 82.25 184 LEU A O 1
ATOM 1435 N N . ILE A 1 185 ? -10.717 5.640 14.219 1.00 73.88 185 ILE A N 1
ATOM 1436 C CA . ILE A 1 185 ? -12.007 5.569 14.919 1.00 73.88 185 ILE A CA 1
ATOM 1437 C C . ILE A 1 185 ? -13.145 5.995 13.986 1.00 73.88 185 ILE A C 1
ATOM 1439 O O . ILE A 1 185 ? -14.221 5.407 14.026 1.00 73.88 185 ILE A O 1
ATOM 1443 N N . GLN A 1 186 ? -12.904 6.955 13.089 1.00 73.56 186 GLN A N 1
ATOM 1444 C CA . GLN A 1 186 ? -13.910 7.439 12.138 1.00 73.56 186 GLN A CA 1
ATOM 1445 C C . GLN A 1 186 ? -14.453 6.326 11.231 1.00 73.56 186 GLN A C 1
ATOM 1447 O O . GLN A 1 186 ? -15.634 6.327 10.891 1.00 73.56 186 GLN A O 1
ATOM 1452 N N . VAL A 1 187 ? -13.609 5.345 10.907 1.00 78.75 187 VAL A N 1
ATOM 1453 C CA . VAL A 1 187 ? -13.968 4.153 10.127 1.00 78.75 187 VAL A CA 1
ATOM 1454 C C . VAL A 1 187 ? -14.847 3.204 10.939 1.00 78.75 187 VAL A C 1
ATOM 1456 O O . VAL A 1 187 ? -15.718 2.537 10.383 1.00 78.75 187 VAL A O 1
ATOM 1459 N N . LEU A 1 188 ? -14.643 3.161 12.258 1.00 73.75 188 LEU A N 1
ATOM 1460 C CA . LEU A 1 188 ? -15.404 2.328 13.184 1.00 73.75 188 LEU A CA 1
ATOM 1461 C C . LEU A 1 188 ? -16.732 2.958 13.612 1.00 73.75 188 LEU A C 1
ATOM 1463 O O . LEU A 1 188 ? -17.627 2.206 13.981 1.00 73.75 188 LEU A O 1
ATOM 1467 N N . ILE A 1 189 ? -16.906 4.287 13.527 1.00 70.88 189 ILE A N 1
ATOM 1468 C CA . ILE A 1 189 ? -18.138 4.985 13.960 1.00 70.88 189 ILE A CA 1
ATOM 1469 C C . ILE A 1 189 ? -19.423 4.328 13.424 1.00 70.88 189 ILE A C 1
ATOM 1471 O O . ILE A 1 189 ? -20.318 4.072 14.230 1.00 70.88 189 ILE A O 1
ATOM 1475 N N . PRO A 1 190 ? -19.539 3.982 12.125 1.00 69.19 190 PRO A N 1
ATOM 1476 C CA . PRO A 1 190 ? -20.735 3.315 11.604 1.00 69.19 190 PRO A CA 1
ATOM 1477 C C . PRO A 1 190 ? -20.997 1.924 12.203 1.00 69.19 190 PRO A C 1
ATOM 1479 O O . PRO A 1 190 ? -22.118 1.426 12.127 1.00 69.19 190 PRO A O 1
ATOM 1482 N N . TYR A 1 191 ? -19.973 1.287 12.773 1.00 69.25 191 TYR A N 1
ATOM 1483 C CA . TYR A 1 191 ? -20.035 -0.032 13.402 1.00 69.25 191 TYR A CA 1
ATOM 1484 C C . TYR A 1 191 ? -20.125 0.030 14.929 1.00 69.25 191 TYR A C 1
ATOM 1486 O O . TYR A 1 191 ? -20.478 -0.977 15.535 1.00 69.25 191 TYR A O 1
ATOM 1494 N N . LEU A 1 192 ? -19.870 1.191 15.549 1.00 65.12 192 LEU A N 1
ATOM 1495 C CA . LEU A 1 192 ? -19.963 1.390 16.999 1.00 65.12 192 LEU A CA 1
ATOM 1496 C C . LEU A 1 192 ? -21.293 0.939 17.632 1.00 65.12 192 LEU A C 1
ATOM 1498 O O . LEU A 1 192 ? -21.213 0.326 18.690 1.00 65.12 192 LEU A O 1
ATOM 1502 N N . PRO A 1 193 ? -22.480 1.072 17.004 1.00 64.56 193 PRO A N 1
ATOM 1503 C CA . PRO A 1 193 ? -23.719 0.495 17.552 1.00 64.56 193 PRO A CA 1
ATOM 1504 C C . PRO A 1 193 ? -23.676 -1.029 17.747 1.00 64.56 193 PRO A C 1
ATOM 1506 O O . PRO A 1 193 ? -24.390 -1.581 18.574 1.00 64.56 193 PRO A O 1
ATOM 1509 N N . ARG A 1 194 ? -22.833 -1.744 16.989 1.00 65.75 194 ARG A N 1
ATOM 1510 C CA . ARG A 1 194 ? -22.585 -3.181 17.197 1.00 65.75 194 ARG A CA 1
ATOM 1511 C C . ARG A 1 194 ? -21.540 -3.436 18.282 1.00 65.75 194 ARG A C 1
ATOM 1513 O O . ARG A 1 194 ? -21.470 -4.548 18.797 1.00 65.75 194 ARG A O 1
ATOM 1520 N N . PHE A 1 195 ? -20.732 -2.428 18.614 1.00 63.47 195 PHE A N 1
ATOM 1521 C CA . PHE A 1 195 ? -19.708 -2.516 19.649 1.00 63.47 195 PHE A CA 1
ATOM 1522 C C . PHE A 1 195 ? -20.260 -2.384 21.075 1.00 63.47 195 PHE A C 1
ATOM 1524 O O . PHE A 1 195 ? -19.570 -2.775 22.013 1.00 63.47 195 PHE A O 1
ATOM 1531 N N . ASP A 1 196 ? -21.517 -1.956 21.238 1.00 64.69 196 ASP A N 1
ATOM 1532 C CA . ASP A 1 196 ? -22.213 -1.882 22.532 1.00 64.69 196 ASP A CA 1
ATOM 1533 C C . ASP A 1 196 ? -22.138 -3.181 23.339 1.00 64.69 196 ASP A C 1
ATOM 1535 O O . ASP A 1 196 ? -21.852 -3.169 24.534 1.00 64.69 196 ASP A O 1
ATOM 1539 N N . VAL A 1 197 ? -22.300 -4.325 22.673 1.00 64.50 197 VAL A N 1
ATOM 1540 C CA . VAL A 1 197 ? -22.228 -5.640 23.326 1.00 64.50 197 VAL A CA 1
ATOM 1541 C C . VAL A 1 197 ? -20.825 -5.917 23.879 1.00 64.50 197 VAL A C 1
ATOM 1543 O O . VAL A 1 197 ? -20.677 -6.525 24.935 1.00 64.50 197 VAL A O 1
ATOM 1546 N N . TYR A 1 198 ? -19.782 -5.433 23.201 1.00 65.94 198 TYR A N 1
ATOM 1547 C CA . TYR A 1 198 ? -18.393 -5.625 23.623 1.00 65.94 198 TYR A CA 1
ATOM 1548 C C . TYR A 1 198 ? -17.967 -4.653 24.725 1.00 65.94 198 TYR A C 1
ATOM 1550 O O . TYR A 1 198 ? -16.968 -4.908 25.395 1.00 65.94 198 TYR A O 1
ATOM 1558 N N . LEU A 1 199 ? -18.723 -3.575 24.960 1.00 65.31 199 LEU A N 1
ATOM 1559 C CA . LEU A 1 199 ? -18.494 -2.684 26.098 1.00 65.31 199 LEU A CA 1
ATOM 1560 C C . LEU A 1 199 ? -18.687 -3.411 27.434 1.00 65.31 199 LEU A C 1
ATOM 1562 O O . LEU A 1 199 ? -18.037 -3.087 28.424 1.00 65.31 199 LEU A O 1
ATOM 1566 N N . LEU A 1 200 ? -19.557 -4.422 27.420 1.00 67.75 200 LEU A N 1
ATOM 1567 C CA . LEU A 1 200 ? -19.846 -5.324 28.528 1.00 67.75 200 LEU A CA 1
ATOM 1568 C C . LEU A 1 200 ? -18.899 -6.538 28.564 1.00 67.75 200 LEU A C 1
ATOM 1570 O O . LEU A 1 200 ? -19.135 -7.470 29.325 1.00 67.75 200 LEU A O 1
ATOM 1574 N N . SER A 1 201 ? -17.823 -6.550 27.768 1.00 70.06 201 SER A N 1
ATOM 1575 C CA . SER A 1 201 ? -16.747 -7.538 27.892 1.00 70.06 201 SER A CA 1
ATOM 1576 C C . SER A 1 201 ? -15.565 -6.935 28.664 1.00 70.06 201 SER A C 1
ATOM 1578 O O . SER A 1 201 ? -14.970 -5.967 28.183 1.00 70.06 201 SER A O 1
ATOM 1580 N N . PRO A 1 202 ? -15.153 -7.507 29.814 1.00 65.69 202 PRO A N 1
ATOM 1581 C CA . PRO A 1 202 ? -14.028 -7.004 30.618 1.00 65.69 202 PRO A CA 1
ATOM 1582 C C . PRO A 1 202 ? -12.702 -6.896 29.853 1.00 65.69 202 PRO A C 1
ATOM 1584 O O . PRO A 1 202 ? -11.856 -6.066 30.171 1.00 65.69 202 PRO A O 1
ATOM 1587 N N . GLN A 1 203 ? -12.524 -7.723 28.820 1.00 64.69 203 GLN A N 1
ATOM 1588 C CA . GLN A 1 203 ? -11.316 -7.764 27.990 1.00 64.69 203 GLN A CA 1
ATOM 1589 C C . GLN A 1 203 ? -11.275 -6.616 26.970 1.00 64.69 203 GLN A C 1
ATOM 1591 O O . GLN A 1 203 ? -10.201 -6.146 26.603 1.00 64.69 203 GLN A O 1
ATOM 1596 N N . MET A 1 204 ? -12.445 -6.153 26.517 1.00 65.38 204 MET A N 1
ATOM 1597 C CA . MET A 1 204 ? -12.587 -5.157 25.448 1.00 65.38 204 MET A CA 1
ATOM 1598 C C . MET A 1 204 ? -13.024 -3.782 25.968 1.00 65.38 204 MET A C 1
ATOM 1600 O O . MET A 1 204 ? -12.849 -2.783 25.267 1.00 65.38 204 MET A O 1
ATOM 1604 N N . SER A 1 205 ? -13.545 -3.694 27.197 1.00 71.81 205 SER A N 1
ATOM 1605 C CA . SER A 1 205 ? -14.071 -2.449 27.764 1.00 71.81 205 SER A CA 1
ATOM 1606 C C . SER A 1 205 ? -13.002 -1.365 27.871 1.00 71.81 205 SER A C 1
ATOM 1608 O O . SER A 1 205 ? -13.259 -0.224 27.510 1.00 71.81 205 SER A O 1
ATOM 1610 N N . THR A 1 206 ? -11.780 -1.699 28.300 1.00 72.56 206 THR A N 1
ATOM 1611 C CA . THR A 1 206 ? -10.684 -0.720 28.422 1.00 72.56 206 THR A CA 1
ATOM 1612 C C . THR A 1 206 ? -10.318 -0.123 27.061 1.00 72.56 206 THR A C 1
ATOM 1614 O O . THR A 1 206 ? -10.165 1.089 26.923 1.00 72.56 206 THR A O 1
ATOM 1617 N N . ALA A 1 207 ? -10.235 -0.968 26.030 1.00 66.31 207 ALA A N 1
ATOM 1618 C CA . ALA A 1 207 ? -9.975 -0.549 24.658 1.00 66.31 207 ALA A CA 1
ATOM 1619 C C . ALA A 1 207 ? -11.082 0.372 24.122 1.00 66.31 207 ALA A C 1
ATOM 1621 O O . ALA A 1 207 ? -10.790 1.433 23.571 1.00 66.31 207 ALA A O 1
ATOM 1622 N N . LEU A 1 208 ? -12.350 0.004 24.326 1.00 72.25 208 LEU A N 1
ATOM 1623 C CA . LEU A 1 208 ? -13.500 0.808 23.901 1.00 72.25 208 LEU A CA 1
ATOM 1624 C C . LEU A 1 208 ? -13.602 2.136 24.661 1.00 72.25 208 LEU A C 1
ATOM 1626 O O . LEU A 1 208 ? -13.920 3.161 24.066 1.00 72.25 208 LEU A O 1
ATOM 1630 N N . LEU A 1 209 ? -13.262 2.159 25.948 1.00 75.88 209 LEU A N 1
ATOM 1631 C CA . LEU A 1 209 ? -13.231 3.394 26.730 1.00 75.88 209 LEU A CA 1
ATOM 1632 C C . LEU A 1 209 ? -12.113 4.329 26.273 1.00 75.88 209 LEU A C 1
ATOM 1634 O O . LEU A 1 209 ? -12.346 5.529 26.161 1.00 75.88 209 LEU A O 1
ATOM 1638 N N . ASN A 1 210 ? -10.939 3.806 25.914 1.00 73.56 210 ASN A N 1
ATOM 1639 C CA . ASN A 1 210 ? -9.878 4.617 25.308 1.00 73.56 210 ASN A CA 1
ATOM 1640 C C . ASN A 1 210 ? -10.314 5.207 23.956 1.00 73.56 210 ASN A C 1
ATOM 1642 O O . ASN A 1 210 ? -9.999 6.357 23.647 1.00 73.56 210 ASN A O 1
ATOM 1646 N N . ILE A 1 211 ? -11.100 4.457 23.176 1.00 70.38 211 ILE A N 1
ATOM 1647 C CA . ILE A 1 211 ? -11.732 4.953 21.946 1.00 70.38 211 ILE A CA 1
ATOM 1648 C C . ILE A 1 211 ? -12.697 6.102 22.259 1.00 70.38 211 ILE A C 1
ATOM 1650 O O . ILE A 1 211 ? -12.657 7.134 21.589 1.00 70.38 211 ILE A O 1
ATOM 1654 N N . TYR A 1 212 ? -13.535 5.961 23.288 1.00 74.44 212 TYR A N 1
ATOM 1655 C CA . TYR A 1 212 ? -14.485 7.001 23.689 1.00 74.44 212 TYR A CA 1
ATOM 1656 C C . TYR A 1 212 ? -13.781 8.250 24.216 1.00 74.44 212 TYR A C 1
ATOM 1658 O O . TYR A 1 212 ? -14.105 9.353 23.782 1.00 74.44 212 TYR A O 1
ATOM 1666 N N . MET A 1 213 ? -12.749 8.093 25.044 1.00 75.19 213 MET A N 1
ATOM 1667 C CA . MET A 1 213 ? -11.917 9.202 25.517 1.00 75.19 213 MET A CA 1
ATOM 1668 C C . MET A 1 213 ? -11.239 9.947 24.361 1.00 75.19 213 MET A C 1
ATOM 1670 O O . MET A 1 213 ? -11.189 11.176 24.362 1.00 75.19 213 MET A O 1
ATOM 1674 N N . SER A 1 214 ? -10.775 9.224 23.339 1.00 71.81 214 SER A N 1
ATOM 1675 C CA . SER A 1 214 ? -10.213 9.835 22.132 1.00 71.81 214 SER A CA 1
ATOM 1676 C C . SER A 1 214 ? -11.267 10.568 21.287 1.00 71.81 214 SER A C 1
ATOM 1678 O O . SER A 1 214 ? -11.002 11.629 20.727 1.00 71.81 214 SER A O 1
ATOM 1680 N N . LEU A 1 215 ? -12.506 10.070 21.231 1.00 68.69 215 LEU A N 1
ATOM 1681 C CA . LEU A 1 215 ? -13.615 10.789 20.591 1.00 68.69 215 LEU A CA 1
ATOM 1682 C C . LEU A 1 215 ? -13.992 12.071 21.344 1.00 68.69 215 LEU A C 1
ATOM 1684 O O . LEU A 1 215 ? -14.307 13.078 20.704 1.00 68.69 215 LEU A O 1
ATOM 1688 N N . ILE A 1 216 ? -13.941 12.050 22.680 1.00 76.75 216 ILE A N 1
ATOM 1689 C CA . ILE A 1 216 ? -14.165 13.232 23.524 1.00 76.75 216 ILE A CA 1
ATOM 1690 C C . ILE A 1 216 ? -13.072 14.274 23.267 1.00 76.75 216 ILE A C 1
ATOM 1692 O O . ILE A 1 216 ? -13.398 15.433 23.014 1.00 76.75 216 ILE A O 1
ATOM 1696 N N . SER A 1 217 ? -11.793 13.877 23.250 1.00 74.56 217 SER A N 1
ATOM 1697 C CA . SER A 1 217 ? -10.679 14.807 23.002 1.00 74.56 217 SER A CA 1
ATOM 1698 C C . SER A 1 217 ? -10.716 15.432 21.603 1.00 74.56 217 SER A C 1
ATOM 1700 O O . SER A 1 217 ? -10.328 16.584 21.429 1.00 74.56 217 SER A O 1
ATOM 1702 N N . GLN A 1 218 ? -11.260 14.716 20.615 1.00 66.19 218 GLN A N 1
ATOM 1703 C CA . GLN A 1 218 ? -11.495 15.218 19.256 1.00 66.19 218 GLN A CA 1
ATOM 1704 C C . GLN A 1 218 ? -12.799 16.029 19.109 1.00 66.19 218 GLN A C 1
ATOM 1706 O O . GLN A 1 218 ? -13.182 16.376 17.991 1.00 66.19 218 GLN A O 1
ATOM 1711 N N . ASN A 1 219 ? -13.502 16.320 20.210 1.00 70.94 219 ASN A N 1
ATOM 1712 C CA . ASN A 1 219 ? -14.769 17.056 20.243 1.00 70.94 219 ASN A CA 1
ATOM 1713 C C . ASN A 1 219 ? -15.897 16.403 19.407 1.00 70.94 219 ASN A C 1
ATOM 1715 O O . ASN A 1 219 ? -16.783 17.070 18.870 1.00 70.94 219 ASN A O 1
ATOM 1719 N N . ARG A 1 220 ? -15.873 15.068 19.286 1.00 66.50 220 ARG A N 1
ATOM 1720 C CA . ARG A 1 220 ? -16.853 14.250 18.542 1.00 66.50 220 ARG A CA 1
ATOM 1721 C C . ARG A 1 220 ? -17.840 13.535 19.469 1.00 66.50 220 ARG A C 1
ATOM 1723 O O . ARG A 1 220 ? -18.277 12.417 19.199 1.00 66.50 220 ARG A O 1
ATOM 1730 N N . THR A 1 221 ? -18.235 14.197 20.551 1.00 71.06 221 THR A N 1
ATOM 1731 C CA . THR A 1 221 ? -19.106 13.646 21.606 1.00 71.06 221 THR A CA 1
ATOM 1732 C C . THR A 1 221 ? -20.511 13.279 21.124 1.00 71.06 221 THR A C 1
ATOM 1734 O O . THR A 1 221 ? -21.136 12.383 21.684 1.00 71.06 221 THR A O 1
ATOM 1737 N N . LYS A 1 222 ? -21.000 13.884 20.032 1.00 70.44 222 LYS A N 1
ATOM 1738 C CA . LYS A 1 222 ? -22.311 13.548 19.439 1.00 70.44 222 LYS A CA 1
ATOM 1739 C C . LYS A 1 222 ? -22.422 12.074 19.035 1.00 70.44 222 LYS A C 1
ATOM 1741 O O . LYS A 1 222 ? -23.484 11.483 19.190 1.00 70.44 222 LYS A O 1
ATOM 1746 N N . SER A 1 223 ? -21.325 11.470 18.575 1.00 64.75 223 SER A N 1
ATOM 1747 C CA . SER A 1 223 ? -21.281 10.050 18.203 1.00 64.75 223 SER A CA 1
ATOM 1748 C C . SER A 1 223 ? -21.368 9.111 19.410 1.00 64.75 223 SER A C 1
ATOM 1750 O O . SER A 1 223 ? -21.639 7.926 19.227 1.00 64.75 223 SER A O 1
ATOM 1752 N N . LEU A 1 224 ? -21.138 9.629 20.624 1.00 69.19 224 LEU A N 1
ATOM 1753 C CA . LEU A 1 224 ? -21.138 8.867 21.874 1.00 69.19 224 LEU A CA 1
ATOM 1754 C C . LEU A 1 224 ? -22.505 8.812 22.558 1.00 69.19 224 LEU A C 1
ATOM 1756 O O . LEU A 1 224 ? -22.729 7.939 23.390 1.00 69.19 224 LEU A O 1
ATOM 1760 N N . ALA A 1 225 ? -23.435 9.701 22.193 1.00 72.06 225 ALA A N 1
ATOM 1761 C CA . ALA A 1 225 ? -24.747 9.798 22.834 1.00 72.06 225 ALA A CA 1
ATOM 1762 C C . ALA A 1 225 ? -25.526 8.469 22.812 1.00 72.06 225 ALA A C 1
ATOM 1764 O O . ALA A 1 225 ? -26.199 8.125 23.780 1.00 72.06 225 ALA A O 1
ATOM 1765 N N . GLN A 1 226 ? -25.381 7.694 21.735 1.00 70.56 226 GLN A N 1
ATOM 1766 C CA . GLN A 1 226 ? -26.020 6.385 21.583 1.00 70.56 226 GLN A CA 1
ATOM 1767 C C . GLN A 1 226 ? -25.486 5.311 22.557 1.00 70.56 226 GLN A C 1
ATOM 1769 O O . GLN A 1 226 ? -26.211 4.369 22.850 1.00 70.56 226 GLN A O 1
ATOM 1774 N N . PHE A 1 227 ? -24.278 5.477 23.114 1.00 72.38 227 PHE A N 1
ATOM 1775 C CA . PHE A 1 227 ? -23.632 4.515 24.029 1.00 72.38 227 PHE A CA 1
ATOM 1776 C C . PHE A 1 227 ? -23.877 4.808 25.510 1.00 72.38 227 PHE A C 1
ATOM 1778 O O . PHE A 1 227 ? -23.515 4.010 26.376 1.00 72.38 227 PHE A O 1
ATOM 1785 N N . MET A 1 228 ? -24.495 5.949 25.822 1.00 73.38 228 MET A N 1
ATOM 1786 C CA . MET A 1 228 ? -24.739 6.374 27.199 1.00 73.38 228 MET A CA 1
ATOM 1787 C C . MET A 1 228 ? -25.559 5.369 28.033 1.00 73.38 228 MET A C 1
ATOM 1789 O O . MET A 1 228 ? -25.233 5.177 29.207 1.00 73.38 228 MET A O 1
ATOM 1793 N N . PRO A 1 229 ? -26.575 4.672 27.475 1.00 76.56 229 PRO A N 1
ATOM 1794 C CA . PRO A 1 229 ? -27.287 3.619 28.200 1.00 76.56 229 PRO A CA 1
ATOM 1795 C C . PRO A 1 229 ? -26.374 2.452 28.604 1.00 76.56 229 PRO A C 1
ATOM 1797 O O . PRO A 1 229 ? -26.408 2.010 29.752 1.00 76.56 229 PRO A O 1
ATOM 1800 N N . THR A 1 230 ? -25.517 1.992 27.691 1.00 74.25 230 THR A N 1
ATOM 1801 C CA . THR A 1 230 ? -24.585 0.877 27.912 1.00 74.25 230 THR A CA 1
ATOM 1802 C C . THR A 1 230 ? -23.492 1.243 28.913 1.00 74.25 230 THR A C 1
ATOM 1804 O O . THR A 1 230 ? -23.185 0.459 29.808 1.00 74.25 230 THR A O 1
ATOM 1807 N N . LEU A 1 231 ? -22.952 2.463 28.830 1.00 75.81 231 LEU A N 1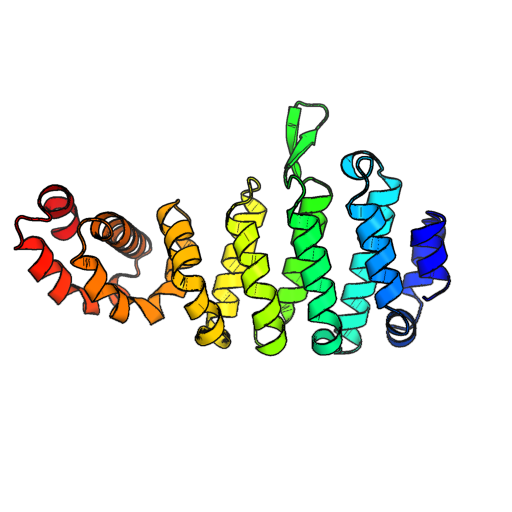
ATOM 1808 C CA . LEU A 1 231 ? -21.990 2.993 29.803 1.00 75.81 231 LEU A CA 1
ATOM 1809 C C . LEU A 1 231 ? -22.593 3.064 31.209 1.00 75.81 231 LEU A C 1
ATOM 1811 O O . LEU A 1 231 ? -21.940 2.692 32.182 1.00 75.81 231 LEU A O 1
ATOM 1815 N N . LYS A 1 232 ? -23.863 3.467 31.325 1.00 77.25 232 LYS A N 1
ATOM 1816 C CA . LYS A 1 232 ? -24.575 3.498 32.608 1.00 77.25 232 LYS A CA 1
ATOM 1817 C C . LYS A 1 232 ? -24.723 2.101 33.217 1.00 77.25 232 LYS A C 1
ATOM 1819 O O . LYS A 1 232 ? -24.538 1.954 34.422 1.00 77.25 232 LYS A O 1
ATOM 1824 N N . LEU A 1 233 ? -25.011 1.087 32.398 1.00 76.19 233 LEU A N 1
ATOM 1825 C CA . LEU A 1 233 ? -25.060 -0.314 32.833 1.00 76.19 233 LEU A CA 1
ATOM 1826 C C . LEU A 1 233 ? -23.674 -0.826 33.254 1.00 76.19 233 LEU A C 1
ATOM 1828 O O . LEU A 1 233 ? -23.538 -1.428 34.318 1.00 76.19 233 LEU A O 1
ATOM 1832 N N . ALA A 1 234 ? -22.631 -0.527 32.476 1.00 74.69 234 ALA A N 1
ATOM 1833 C CA . ALA A 1 234 ? -21.257 -0.908 32.799 1.00 74.69 234 ALA A CA 1
ATOM 1834 C C . ALA A 1 234 ? -20.759 -0.257 34.106 1.00 74.69 234 ALA A C 1
ATOM 1836 O O . ALA A 1 234 ? -20.100 -0.917 34.904 1.00 74.69 234 ALA A O 1
ATOM 1837 N N . ALA A 1 235 ? -21.132 1.001 34.378 1.00 75.19 235 ALA A N 1
ATOM 1838 C CA . ALA A 1 235 ? -20.791 1.713 35.616 1.00 75.19 235 ALA A CA 1
ATOM 1839 C C . ALA A 1 235 ? -21.403 1.081 36.880 1.00 75.19 235 ALA A C 1
ATOM 1841 O O . ALA A 1 235 ? -20.871 1.248 37.981 1.00 75.19 235 ALA A O 1
ATOM 1842 N N . GLN A 1 236 ? -22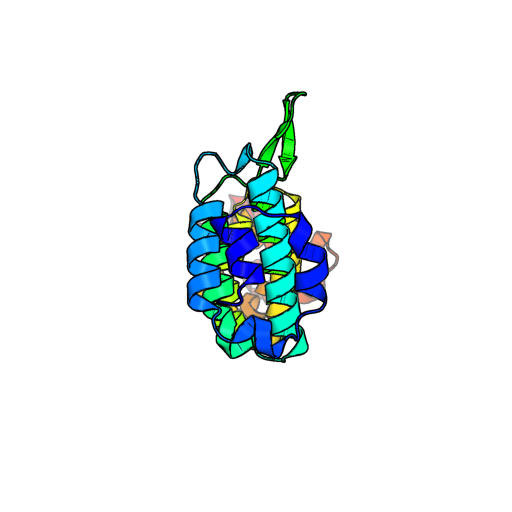.537 0.392 36.726 1.00 78.75 236 GLN A N 1
ATOM 1843 C CA . GLN A 1 236 ? -23.269 -0.266 37.809 1.00 78.75 236 GLN A CA 1
ATOM 1844 C C . GLN A 1 236 ? -22.778 -1.695 38.080 1.00 78.75 236 GLN A C 1
ATOM 1846 O O . GLN A 1 236 ? -23.083 -2.245 39.136 1.00 78.75 236 GLN A O 1
ATOM 1851 N N . SER A 1 237 ? -22.012 -2.292 37.163 1.00 76.94 237 SER A N 1
ATOM 1852 C CA . SER A 1 237 ? -21.471 -3.642 37.321 1.00 76.94 237 SER A CA 1
ATOM 1853 C C . SER A 1 237 ? -20.146 -3.641 38.094 1.00 76.94 237 SER A C 1
ATOM 1855 O O . SER A 1 237 ? -19.244 -2.839 37.840 1.00 76.94 237 SER A O 1
ATOM 1857 N N . ASN A 1 238 ? -20.006 -4.589 39.027 1.00 70.50 238 ASN A N 1
ATOM 1858 C CA . ASN A 1 238 ? -18.774 -4.795 39.796 1.00 70.50 238 ASN A CA 1
ATOM 1859 C C . ASN A 1 238 ? -17.638 -5.422 38.967 1.00 70.50 238 ASN A C 1
ATOM 1861 O O . ASN A 1 238 ? -16.490 -5.396 39.397 1.00 70.50 238 ASN A O 1
ATOM 1865 N N . GLU A 1 239 ? -17.914 -5.947 37.773 1.00 69.44 239 GLU A N 1
ATOM 1866 C CA . GLU A 1 239 ? -16.877 -6.532 36.909 1.00 69.44 239 GLU A CA 1
ATOM 1867 C C . GLU A 1 239 ? -15.965 -5.470 36.269 1.00 69.44 239 GLU A C 1
ATOM 1869 O O . GLU A 1 239 ? -14.839 -5.769 35.877 1.00 69.44 239 GLU A O 1
ATOM 1874 N N . PHE A 1 240 ? -16.404 -4.207 36.218 1.00 69.06 240 PHE A N 1
ATOM 1875 C CA . PHE A 1 240 ? -15.681 -3.105 35.569 1.00 69.06 240 PHE A CA 1
ATOM 1876 C C . PHE A 1 240 ? -15.061 -2.113 36.557 1.00 69.06 240 PHE A C 1
ATOM 1878 O O . PHE A 1 240 ? -14.784 -0.974 36.184 1.00 69.06 240 PHE A O 1
ATOM 1885 N N . ILE A 1 241 ? -14.808 -2.517 37.808 1.00 65.44 241 ILE A N 1
ATOM 1886 C CA . ILE A 1 241 ? -14.265 -1.641 38.867 1.00 65.44 241 ILE A CA 1
ATOM 1887 C C . ILE A 1 241 ? -13.017 -0.871 38.403 1.00 65.44 241 ILE A C 1
ATOM 1889 O O . ILE A 1 241 ? -12.943 0.339 38.609 1.00 65.44 241 ILE A O 1
ATOM 1893 N N . ASN A 1 242 ? -12.094 -1.533 37.696 1.00 70.25 242 ASN A N 1
ATOM 1894 C CA . ASN A 1 242 ? -10.858 -0.913 37.196 1.00 70.25 242 ASN A CA 1
ATOM 1895 C C . ASN A 1 242 ? -11.098 0.175 36.133 1.00 70.25 242 ASN A C 1
ATOM 1897 O O . ASN A 1 242 ? -10.269 1.061 35.957 1.00 70.25 242 ASN A O 1
ATOM 1901 N N . ASN A 1 243 ? -12.235 0.119 35.438 1.00 71.31 243 ASN A N 1
ATOM 1902 C CA . ASN A 1 243 ? -12.615 1.044 34.371 1.00 71.31 243 ASN A CA 1
ATOM 1903 C C . ASN A 1 243 ? -13.679 2.061 34.807 1.00 71.31 243 ASN A C 1
ATOM 1905 O O . ASN A 1 243 ? -13.973 3.003 34.072 1.00 71.31 243 ASN A O 1
ATOM 1909 N N . ARG A 1 244 ? -14.256 1.901 36.002 1.00 73.75 244 ARG A N 1
ATOM 1910 C CA . ARG A 1 244 ? -15.413 2.663 36.489 1.00 73.75 244 ARG A CA 1
ATOM 1911 C C . ARG A 1 244 ? -15.157 4.167 36.563 1.00 73.75 244 ARG A C 1
ATOM 1913 O O . ARG A 1 244 ? -16.033 4.952 36.227 1.00 73.75 244 ARG A O 1
ATOM 1920 N N . THR A 1 245 ? -13.952 4.580 36.943 1.00 74.25 245 THR A N 1
ATOM 1921 C CA . THR A 1 245 ? -13.538 5.993 36.933 1.00 74.25 245 THR A CA 1
ATOM 1922 C C . THR A 1 245 ? -13.522 6.596 35.532 1.00 74.25 245 THR A C 1
ATOM 1924 O O . THR A 1 245 ? -13.876 7.760 35.381 1.00 74.25 245 THR A O 1
ATOM 1927 N N . THR A 1 246 ? -13.143 5.823 34.514 1.00 74.06 246 THR A N 1
ATOM 1928 C CA . THR A 1 246 ? -13.164 6.250 33.108 1.00 74.06 246 THR A CA 1
ATOM 1929 C C . THR A 1 246 ? -14.580 6.239 32.539 1.00 74.06 246 THR A C 1
ATOM 1931 O O . THR A 1 246 ? -14.924 7.138 31.790 1.00 74.06 246 THR A O 1
ATOM 1934 N N . ILE A 1 247 ? -15.418 5.269 32.924 1.00 74.19 247 ILE A N 1
ATOM 1935 C CA . ILE A 1 247 ? -16.828 5.186 32.501 1.00 74.19 247 ILE A CA 1
ATOM 1936 C C . ILE A 1 247 ? -17.652 6.368 33.040 1.00 74.19 247 ILE A C 1
ATOM 1938 O O . ILE A 1 247 ? -18.569 6.832 32.371 1.00 74.19 247 ILE A O 1
ATOM 1942 N N . CYS A 1 248 ? -17.357 6.832 34.257 1.00 72.88 248 CYS A N 1
ATOM 1943 C CA . CYS A 1 248 ? -18.084 7.936 34.888 1.00 72.88 248 CYS A CA 1
ATOM 1944 C C . CYS A 1 248 ? -17.673 9.336 34.396 1.00 72.88 248 CYS A C 1
ATOM 1946 O O . CYS A 1 248 ? -18.373 10.294 34.726 1.00 72.88 248 CYS A O 1
ATOM 1948 N N . LYS A 1 249 ? -16.535 9.469 33.702 1.00 68.44 249 LYS A N 1
ATOM 1949 C CA . LYS A 1 249 ? -16.069 10.732 33.106 1.00 68.44 249 LYS A CA 1
ATOM 1950 C C . LYS A 1 249 ? -16.757 10.986 31.771 1.00 68.44 249 LYS A C 1
ATOM 1952 O O . LYS A 1 249 ? -17.053 12.172 31.514 1.00 68.44 249 LYS A O 1
#

Secondary structure (DSSP, 8-state):
--HHHHHHHHH--GGGHHHHHHS-HHHHHTTHHHHHHHHHHHHT-TTTTT-HHHHHHHHHHHHHHHHHHHHTT-HHHHHHHHHHHHHHHTTS-SEEE-TTS-EEE-HHHHHHHHHHHHHHTTTT-HHHHHHHHHHHHHHTT-S-HHHHHHHHHHHHHHHHH-HHHHHTTHHHHHHHHHTT-GGGHHHHGGGHHHHHHHHT-TTTHHHHHHHHHHHHHTT-GGGGGGGHHHHHHHHH-GGGGGGHHHHT-

pLDDT: mean 86.73, std 10.92, range [63.47, 98.5]

Sequence (249 aa):
MHYLLSRLLHQRQLNVSAQLFNVSHYDVITDMSNTFSSLKEIINAPSYPSNKVDQSVVEIVIARLTAAIRETGSIESYAAELVDVLDEVLRHPMTSLNEKSQDVDSPHCKIASDLLSSLFMHYSNKSVMTLTIPVALKCLNSENAELVKNTTSYISLAAIHNRKSLSSHALQIISNVVRGNYSLIQVLIPYLPRFDVYLLSPQMSTALLNIYMSLISQNRTKSLAQFMPTLKLAAQSNEFINNRTTICK

InterPro domains:
  IPR016024 Armadillo-type fold [SSF48371] (27-236)
  IPR039888 Protein melted-like [PTHR21630] (1-188)

Organism: Caenorhabditis remanei (NCBI:txid31234)

Radius of gyration: 22.37 Å; chains: 1; bounding box: 53×27×66 Å